Protein AF-A0A7N0SZX4-F1 (afdb_monomer_lite)

Foldseek 3Di:
DDPVVVPPPDPPDDPPPPPPPPVPDVVVVVVVVVVVVVVVVVVVVVVVVVVVVVVVVVVVVVVVVVVVVVVVVVVVVVVVVVVVVVVVVVVVVVVVVVVVVVVVVVVVVVVVVVVVVVVVVVVVVVVVVVVVVVVVVVVVVVVVVVVVVVVVVVVVVVVVVVVVVVVVVPDPDDDDDDDDDDDDDDPPPPDPPDPDPDPPPPPPDPPPDDPDDDDDDDDDDDDDDDDDDDDDDDDDDDDDDDDPDDDDDDDDDDDDDDDDDDDDDDDDDDDDDDDDDDPDPDPDPDDDDDDDDDDDDDDDD

Radius of gyration: 66.79 Å; chains: 1; bounding box: 140×84×198 Å

Sequence (301 aa):
MDSKEWAELGYKGHPPLREQETVIDPKVMESYNELMRKAREASQSQPESSQKNDEQVQGLVRSVHSRANNLLDWEEEINKRAEELNNEEEQLRKKAEGLNNEEEQLQKKGEELNSKEEQLNSKEEVRKKEVYKQDELLWSTEMLGLCRMNQESLQKLRTQVDSLDEEVGKNPSSSQSNAAAGMEMPRTTTALMIPQPATHSHSVVERGDHQGNRPVSSGAAMRPIVPAPLPACHSTQTVFIPCELRIQAVPLGAQPLVPAAYHSTGPTTPHPQAQMPQPDSGDGRGTSGSTGDRGKGKQHS

pLDDT: mean 72.86, std 23.16, range [35.44, 98.56]

Secondary structure (DSSP, 8-state):
--TTTTTTS----PPP---------HHHHHHHHHHHHHHHHHHHHHHHHHHHHHHHHHHHHHHHHHHHHHHHHHHHHHHHHHHHHHHHHHHHHHHHHHHHHHHHHHHHHHHHHHHHHHHHHHHHHHHHHHHHHHHHHHHHHHHHHHHHHHHHHHHHHHHHHHHHHHHHTT-------------PPP-------PPPP-------------------------PPPPPPPPPPPP-------------PPPPP--PPPPPPP--------------PPPPP---------------------

Organism: Kalanchoe fedtschenkoi (NCBI:txid63787)

Structure (mmCIF, N/CA/C/O backbone):
data_AF-A0A7N0SZX4-F1
#
_entry.id   AF-A0A7N0SZX4-F1
#
loop_
_atom_site.group_PDB
_atom_site.id
_atom_site.type_symbol
_atom_site.label_atom_id
_atom_site.label_alt_id
_atom_site.label_comp_id
_atom_site.label_asym_id
_atom_site.label_entity_id
_atom_site.label_seq_id
_atom_site.pdbx_PDB_ins_code
_atom_site.Cartn_x
_atom_site.Cartn_y
_atom_site.Cartn_z
_atom_site.occupancy
_atom_site.B_iso_or_equiv
_atom_site.auth_seq_id
_atom_site.auth_comp_id
_atom_site.auth_asym_id
_atom_site.auth_atom_id
_atom_site.pdbx_PDB_model_num
ATOM 1 N N . MET A 1 1 ? 45.657 -29.863 -84.518 1.00 51.88 1 MET A N 1
ATOM 2 C CA . MET A 1 1 ? 46.409 -29.153 -85.568 1.00 51.88 1 MET A CA 1
ATOM 3 C C . MET A 1 1 ? 47.847 -29.096 -85.116 1.00 51.88 1 MET A C 1
ATOM 5 O O . MET A 1 1 ? 48.141 -28.449 -84.118 1.00 51.88 1 MET A O 1
ATOM 9 N N . ASP A 1 2 ? 48.680 -29.908 -85.760 1.00 54.16 2 ASP A N 1
ATOM 10 C CA . ASP A 1 2 ? 50.078 -30.125 -85.397 1.00 54.16 2 ASP A CA 1
ATOM 11 C C . ASP A 1 2 ? 50.953 -29.007 -85.962 1.00 54.16 2 ASP A C 1
ATOM 13 O O . ASP A 1 2 ? 50.716 -28.509 -87.060 1.00 54.16 2 ASP A O 1
ATOM 17 N N . SER A 1 3 ? 52.019 -28.645 -85.248 1.00 54.59 3 SER A N 1
ATOM 18 C CA . SER A 1 3 ? 52.938 -27.560 -85.630 1.00 54.59 3 SER A CA 1
ATOM 19 C C . SER A 1 3 ? 53.629 -27.764 -86.994 1.00 54.59 3 SER A C 1
ATOM 21 O O . SER A 1 3 ? 54.281 -26.848 -87.490 1.00 54.59 3 SER A O 1
ATOM 23 N N . LYS A 1 4 ? 53.480 -28.946 -87.612 1.00 57.97 4 LYS A N 1
ATOM 24 C CA . LYS A 1 4 ? 53.939 -29.258 -88.974 1.00 57.97 4 LYS A CA 1
ATOM 25 C C . LYS A 1 4 ? 53.016 -28.737 -90.081 1.00 57.97 4 LYS A C 1
ATOM 27 O O . LYS A 1 4 ? 53.499 -28.505 -91.182 1.00 57.97 4 LYS A O 1
ATOM 32 N N . GLU A 1 5 ? 51.737 -28.496 -89.802 1.00 57.53 5 GLU A N 1
ATOM 33 C CA . GLU A 1 5 ? 50.766 -28.021 -90.805 1.00 57.53 5 GLU A CA 1
ATOM 34 C C . GLU A 1 5 ? 50.963 -26.535 -91.167 1.00 57.53 5 GLU A C 1
ATOM 36 O O . GLU A 1 5 ? 50.637 -26.111 -92.272 1.00 57.53 5 GLU A O 1
ATOM 41 N N . TRP A 1 6 ? 51.586 -25.744 -90.283 1.00 61.53 6 TRP A N 1
ATOM 42 C CA . TRP A 1 6 ? 51.923 -24.339 -90.554 1.00 61.53 6 TRP A CA 1
ATOM 43 C C . TRP A 1 6 ? 53.095 -24.153 -91.536 1.00 61.53 6 TRP A C 1
ATOM 45 O O . TRP A 1 6 ? 53.296 -23.045 -92.026 1.00 61.53 6 TRP A O 1
ATOM 55 N N . ALA A 1 7 ? 53.865 -25.204 -91.845 1.00 60.16 7 ALA A N 1
ATOM 56 C CA . ALA A 1 7 ? 55.060 -25.101 -92.688 1.00 60.16 7 ALA A CA 1
ATOM 57 C C . ALA A 1 7 ? 54.792 -25.288 -94.197 1.00 60.16 7 ALA A C 1
ATOM 59 O O . ALA A 1 7 ? 55.574 -24.796 -95.009 1.00 60.16 7 ALA A O 1
ATOM 60 N N . GLU A 1 8 ? 53.703 -25.959 -94.593 1.00 58.28 8 GLU A N 1
ATOM 61 C CA . GLU A 1 8 ? 53.382 -26.209 -96.015 1.00 58.28 8 GLU A CA 1
ATOM 62 C C . GLU A 1 8 ? 52.452 -25.161 -96.644 1.00 58.28 8 GLU A C 1
ATOM 64 O O . GLU A 1 8 ? 52.374 -25.054 -97.871 1.00 58.28 8 GLU A O 1
ATOM 69 N N . LEU A 1 9 ? 51.811 -24.310 -95.837 1.00 56.72 9 LEU A N 1
ATOM 70 C CA . LEU A 1 9 ? 51.180 -23.089 -96.334 1.00 56.72 9 LEU A CA 1
ATOM 71 C C . LEU A 1 9 ? 52.279 -22.078 -96.638 1.00 56.72 9 LEU A C 1
ATOM 73 O O . LEU A 1 9 ? 52.621 -21.261 -95.790 1.00 56.72 9 LEU A O 1
ATOM 77 N N . GLY A 1 10 ? 52.851 -22.180 -97.841 1.00 53.72 10 GLY A N 1
ATOM 78 C CA . GLY A 1 10 ? 53.925 -21.340 -98.356 1.00 53.72 10 GLY A CA 1
ATOM 79 C C . GLY A 1 10 ? 53.766 -19.864 -97.994 1.00 53.72 10 GLY A C 1
ATOM 80 O O . GLY A 1 10 ? 53.200 -19.079 -98.759 1.00 53.72 10 GLY A O 1
ATOM 81 N N . TYR A 1 11 ? 54.345 -19.488 -96.851 1.00 53.38 11 TYR A N 1
ATOM 82 C CA . TYR A 1 11 ? 54.658 -18.123 -96.473 1.00 53.38 11 TYR A CA 1
ATOM 83 C C . TYR A 1 11 ? 55.730 -17.652 -97.455 1.00 53.38 11 TYR A C 1
ATOM 85 O O . TYR A 1 11 ? 56.933 -17.712 -97.204 1.00 53.38 11 TYR A O 1
ATOM 93 N N . LYS A 1 12 ? 55.271 -17.228 -98.638 1.00 57.59 12 LYS A N 1
ATOM 94 C CA . LYS A 1 12 ? 56.033 -16.374 -99.540 1.00 57.59 12 LYS A CA 1
ATOM 95 C C . LYS A 1 12 ? 56.567 -15.241 -98.681 1.00 57.59 12 LYS A C 1
ATOM 97 O O . LYS A 1 12 ? 55.772 -14.528 -98.073 1.00 57.59 12 LYS A O 1
ATOM 102 N N . GLY A 1 13 ? 57.895 -15.175 -98.592 1.00 55.31 13 GLY A N 1
ATOM 103 C CA . GLY A 1 13 ? 58.627 -14.302 -97.691 1.00 55.31 13 GLY A CA 1
ATOM 104 C C . GLY A 1 13 ? 57.945 -12.953 -97.550 1.00 55.31 13 GLY A C 1
ATOM 105 O O . GLY A 1 13 ? 57.884 -12.177 -98.506 1.00 55.31 13 GLY A O 1
ATOM 106 N N . HIS A 1 14 ? 57.431 -12.692 -96.347 1.00 55.56 14 HIS A N 1
ATOM 107 C CA . HIS A 1 14 ? 57.206 -11.319 -95.946 1.00 55.56 14 HIS A CA 1
ATOM 108 C C . HIS A 1 14 ? 58.549 -10.609 -96.149 1.00 55.56 14 HIS A C 1
ATOM 110 O O . HIS A 1 14 ? 59.571 -11.130 -95.684 1.00 55.56 14 HIS A O 1
ATOM 116 N N . PRO A 1 15 ? 58.586 -9.486 -96.888 1.00 59.44 15 PRO A N 1
ATOM 117 C CA . PRO A 1 15 ? 59.804 -8.701 -96.985 1.00 59.44 15 PRO A CA 1
ATOM 118 C C . PRO A 1 15 ? 60.297 -8.452 -95.557 1.00 59.44 15 PRO A C 1
ATOM 120 O O . PRO A 1 15 ? 59.447 -8.249 -94.679 1.00 59.44 15 PRO A O 1
ATOM 123 N N . PRO A 1 16 ? 61.622 -8.508 -95.299 1.00 55.00 16 PRO A N 1
ATOM 124 C CA . PRO A 1 16 ? 62.146 -8.137 -93.994 1.00 55.00 16 PRO A CA 1
ATOM 125 C C . PRO A 1 16 ? 61.488 -6.811 -93.664 1.00 55.00 16 PRO A C 1
ATOM 127 O O . PRO A 1 16 ? 61.528 -5.897 -94.495 1.00 55.00 16 PRO A O 1
ATOM 130 N N . LEU A 1 17 ? 60.770 -6.768 -92.539 1.00 55.19 17 LEU A N 1
ATOM 131 C CA . LEU A 1 17 ? 60.219 -5.536 -92.009 1.00 55.19 17 LEU A CA 1
ATOM 132 C C . LEU A 1 17 ? 61.439 -4.647 -91.814 1.00 55.19 17 LEU A C 1
ATOM 134 O O . LEU A 1 17 ? 62.128 -4.731 -90.806 1.00 55.19 17 LEU A O 1
ATOM 138 N N . ARG A 1 18 ? 61.773 -3.882 -92.858 1.00 51.47 18 ARG A N 1
ATOM 139 C CA . ARG A 1 18 ? 62.653 -2.737 -92.783 1.00 51.47 18 ARG A CA 1
ATOM 140 C C . ARG A 1 18 ? 61.978 -1.948 -91.694 1.00 51.47 18 ARG A C 1
ATOM 142 O O . ARG A 1 18 ? 60.842 -1.522 -91.907 1.00 51.47 18 ARG A O 1
ATOM 149 N N . GLU A 1 19 ? 62.608 -1.917 -90.530 1.00 54.97 19 GLU A N 1
ATOM 150 C CA . GLU A 1 19 ? 62.205 -1.092 -89.412 1.00 54.97 19 GLU A CA 1
ATOM 151 C C . GLU A 1 19 ? 62.077 0.306 -90.006 1.00 54.97 19 GLU A C 1
ATOM 153 O O . GLU A 1 19 ? 63.060 0.998 -90.264 1.00 54.97 19 GLU A O 1
ATOM 158 N N . GLN A 1 20 ? 60.859 0.661 -90.414 1.00 51.25 20 GLN A N 1
ATOM 159 C CA . GLN A 1 20 ? 60.537 2.030 -90.707 1.00 51.25 20 GLN A CA 1
ATOM 160 C C . GLN A 1 20 ? 60.609 2.634 -89.324 1.00 51.25 20 GLN A C 1
ATOM 162 O O . GLN A 1 20 ? 59.687 2.462 -88.528 1.00 51.25 20 GLN A O 1
ATOM 167 N N . GLU A 1 21 ? 61.755 3.234 -89.012 1.00 55.66 21 GLU A N 1
ATOM 168 C CA . GLU A 1 21 ? 61.881 4.187 -87.928 1.00 55.66 21 GLU A CA 1
ATOM 169 C C . GLU A 1 21 ? 60.863 5.278 -88.239 1.00 55.66 21 GLU A C 1
ATOM 171 O O . GLU A 1 21 ? 61.129 6.257 -88.938 1.00 55.66 21 GLU A O 1
ATOM 176 N N . THR A 1 22 ? 59.624 5.053 -87.812 1.00 68.38 22 THR A N 1
ATOM 177 C CA . THR A 1 22 ? 58.615 6.086 -87.786 1.00 68.38 22 THR A CA 1
ATOM 178 C C . THR A 1 22 ? 59.185 7.102 -86.822 1.00 68.38 22 THR A C 1
ATOM 180 O O . THR A 1 22 ? 59.234 6.855 -85.617 1.00 68.38 22 THR A O 1
ATOM 183 N N . VAL A 1 23 ? 59.700 8.205 -87.357 1.00 78.31 23 VAL A N 1
ATOM 184 C CA . VAL A 1 23 ? 60.084 9.363 -86.562 1.00 78.31 23 VAL A CA 1
ATOM 185 C C . VAL A 1 23 ? 58.784 9.887 -85.965 1.00 78.31 23 VAL A C 1
ATOM 187 O O . VAL A 1 23 ? 58.051 10.648 -86.593 1.00 78.31 23 VAL A O 1
ATOM 190 N N . ILE A 1 24 ? 58.433 9.368 -84.791 1.00 83.00 24 ILE A N 1
ATOM 191 C CA . ILE A 1 24 ? 57.277 9.826 -84.034 1.00 83.00 24 ILE A CA 1
ATOM 192 C C . ILE A 1 24 ? 57.609 11.250 -83.602 1.00 83.00 24 ILE A C 1
ATOM 194 O O . ILE A 1 24 ? 58.629 11.477 -82.950 1.00 83.00 24 ILE A O 1
ATOM 198 N N . ASP A 1 25 ? 56.764 12.207 -83.984 1.00 89.50 25 ASP A N 1
ATOM 199 C CA . ASP A 1 25 ? 56.893 13.596 -83.549 1.00 89.50 25 ASP A CA 1
ATOM 200 C C . ASP A 1 25 ? 56.965 13.630 -82.006 1.00 89.50 25 ASP A C 1
ATOM 202 O O . ASP A 1 25 ? 56.040 13.133 -81.346 1.00 89.50 25 ASP A O 1
ATOM 206 N N . PRO A 1 26 ? 58.031 14.195 -81.404 1.00 91.88 26 PRO A N 1
ATOM 207 C CA . PRO A 1 26 ? 58.192 14.279 -79.953 1.00 91.88 26 PRO A CA 1
ATOM 208 C C . PRO A 1 26 ? 56.963 14.839 -79.224 1.00 91.88 26 PRO A C 1
ATOM 210 O O . PRO A 1 26 ? 56.660 14.405 -78.113 1.00 91.88 26 PRO A O 1
ATOM 213 N N . LYS A 1 27 ? 56.199 15.736 -79.864 1.00 94.62 27 LYS A N 1
ATOM 214 C CA . LYS A 1 27 ? 54.970 16.309 -79.293 1.00 94.62 27 LYS A CA 1
ATOM 215 C C . LYS A 1 27 ? 53.855 15.278 -79.122 1.00 94.62 27 LYS A C 1
ATOM 217 O O . LYS A 1 27 ? 53.088 15.354 -78.164 1.00 94.62 27 LYS A O 1
ATOM 222 N N . VAL A 1 28 ? 53.757 14.303 -80.029 1.00 93.19 28 VAL A N 1
ATOM 223 C CA . VAL A 1 28 ? 52.770 13.214 -79.935 1.00 93.19 28 VAL A CA 1
ATOM 224 C C . VAL A 1 28 ? 53.125 12.286 -78.774 1.00 93.19 28 VAL A C 1
ATOM 226 O O . VAL A 1 28 ? 52.241 11.896 -78.013 1.00 93.19 28 VAL A O 1
ATOM 229 N N . MET A 1 29 ? 54.414 11.991 -78.584 1.00 92.38 29 MET A N 1
ATOM 230 C CA . MET A 1 29 ? 54.888 11.188 -77.453 1.00 92.38 29 MET A CA 1
ATOM 231 C C . MET A 1 29 ? 54.654 11.897 -76.109 1.00 92.38 29 MET A C 1
ATOM 233 O O . MET A 1 29 ? 54.221 11.268 -75.147 1.00 92.38 29 MET A O 1
ATOM 237 N N . GLU A 1 30 ? 54.878 13.211 -76.038 1.00 94.25 30 GLU A N 1
ATOM 238 C CA . GLU A 1 30 ? 54.615 14.008 -74.833 1.00 94.25 30 GLU A CA 1
ATOM 239 C C . GLU A 1 30 ? 53.115 14.066 -74.500 1.00 94.25 30 GLU A C 1
ATOM 241 O O . GLU A 1 30 ? 52.724 13.840 -73.354 1.00 94.25 30 GLU A O 1
ATOM 246 N N . SER A 1 31 ? 52.258 14.250 -75.512 1.00 96.56 31 SER A N 1
ATOM 247 C CA . SER A 1 31 ? 50.801 14.188 -75.346 1.00 96.56 31 SER A CA 1
ATOM 248 C C . SER A 1 31 ? 50.323 12.810 -74.871 1.00 96.56 31 SER A C 1
ATOM 250 O O . SER A 1 31 ? 49.466 12.732 -73.987 1.00 96.56 31 SER A O 1
ATOM 252 N N . TYR A 1 32 ? 50.888 11.728 -75.411 1.00 94.25 32 TYR A N 1
ATOM 253 C CA . TYR A 1 32 ? 50.591 10.364 -74.976 1.00 94.25 32 TYR A CA 1
ATOM 254 C C . TYR A 1 32 ? 51.046 10.109 -73.531 1.00 94.25 32 TYR A C 1
ATOM 256 O O . TYR A 1 32 ? 50.277 9.582 -72.726 1.00 94.25 32 TYR A O 1
ATOM 264 N N . ASN A 1 33 ? 52.258 10.535 -73.168 1.00 95.44 33 ASN A N 1
ATOM 265 C CA . ASN A 1 33 ? 52.778 10.395 -71.807 1.00 95.44 33 ASN A CA 1
ATOM 266 C C . ASN A 1 33 ? 51.926 11.161 -70.786 1.00 95.44 33 ASN A C 1
ATOM 268 O O . ASN A 1 33 ? 51.635 10.634 -69.712 1.00 95.44 33 ASN A O 1
ATOM 272 N N . GLU A 1 34 ? 51.467 12.363 -71.132 1.00 96.75 34 GLU A N 1
ATOM 273 C CA . GLU A 1 34 ? 50.578 13.164 -70.289 1.00 96.75 34 GLU A CA 1
ATOM 274 C C . GLU A 1 34 ? 49.197 12.508 -70.110 1.00 96.75 34 GLU A C 1
ATOM 276 O O . GLU A 1 34 ? 48.652 12.490 -69.003 1.00 96.75 34 GLU A O 1
ATOM 281 N N . LEU A 1 35 ? 48.642 11.900 -71.166 1.00 96.88 35 LEU A N 1
ATOM 282 C CA . LEU A 1 35 ? 47.405 11.118 -71.076 1.00 96.88 35 LEU A CA 1
ATOM 283 C C . LEU A 1 35 ? 47.579 9.894 -70.166 1.00 96.88 35 LEU A C 1
ATOM 285 O O . LEU A 1 35 ? 46.748 9.657 -69.290 1.00 96.88 35 LEU A O 1
ATOM 289 N N . MET A 1 36 ? 48.671 9.143 -70.334 1.00 95.75 36 MET A N 1
ATOM 290 C CA . MET A 1 36 ? 48.965 7.967 -69.511 1.00 95.75 36 MET A CA 1
ATOM 291 C C . MET A 1 36 ? 49.223 8.341 -68.044 1.00 95.75 36 MET A C 1
ATOM 293 O O . MET A 1 36 ? 48.816 7.602 -67.145 1.00 95.75 36 MET A O 1
ATOM 297 N N . ARG A 1 37 ? 49.833 9.506 -67.781 1.00 96.44 37 ARG A N 1
ATOM 298 C CA . ARG A 1 37 ? 49.986 10.067 -66.430 1.00 96.44 37 ARG A CA 1
ATOM 299 C C . ARG A 1 37 ? 48.626 10.377 -65.805 1.00 96.44 37 ARG A C 1
ATOM 301 O O . ARG A 1 37 ? 48.346 9.881 -64.717 1.00 96.44 37 ARG A O 1
ATOM 308 N N . LYS A 1 38 ? 47.752 11.103 -66.511 1.00 96.50 38 LYS A N 1
ATOM 309 C CA . LYS A 1 38 ? 46.391 11.412 -66.036 1.00 96.50 38 LYS A CA 1
ATOM 310 C C . LYS A 1 38 ? 45.552 10.158 -65.798 1.00 96.50 38 LYS A C 1
ATOM 312 O O . LYS A 1 38 ? 44.852 10.080 -64.795 1.00 96.50 38 LYS A O 1
ATOM 317 N N . ALA A 1 39 ? 45.642 9.160 -66.678 1.00 94.31 39 ALA A N 1
ATOM 318 C CA . ALA A 1 39 ? 44.949 7.886 -66.498 1.00 94.31 39 ALA A CA 1
ATOM 319 C C . ALA A 1 39 ? 45.443 7.136 -65.248 1.00 94.31 39 ALA A C 1
ATOM 321 O O . ALA A 1 39 ? 44.635 6.563 -64.515 1.00 94.31 39 ALA A O 1
ATOM 322 N N . ARG A 1 40 ? 46.754 7.179 -64.961 1.00 93.94 40 ARG A N 1
ATOM 323 C CA . ARG A 1 40 ? 47.333 6.609 -63.735 1.00 93.94 40 ARG A CA 1
ATOM 324 C C . ARG A 1 40 ? 46.871 7.359 -62.487 1.00 93.94 40 ARG A C 1
ATOM 326 O O . ARG A 1 40 ? 46.472 6.709 -61.532 1.00 93.94 40 ARG A O 1
ATOM 333 N N . GLU A 1 41 ? 46.867 8.688 -62.508 1.00 93.06 41 GLU A N 1
ATOM 334 C CA . GLU A 1 41 ? 46.384 9.521 -61.394 1.00 93.06 41 GLU A CA 1
ATOM 335 C C . GLU A 1 41 ? 44.886 9.312 -61.126 1.00 93.06 41 GLU A C 1
ATOM 337 O O . GLU A 1 41 ? 44.470 9.178 -59.976 1.00 93.06 41 GLU A O 1
ATOM 342 N N . ALA A 1 42 ? 44.068 9.188 -62.175 1.00 90.19 42 ALA A N 1
ATOM 343 C CA . ALA A 1 42 ? 42.654 8.840 -62.042 1.00 90.19 42 ALA A CA 1
ATOM 344 C C . ALA A 1 42 ? 42.469 7.425 -61.461 1.00 90.19 42 ALA A C 1
ATOM 346 O O . ALA A 1 42 ? 41.667 7.220 -60.553 1.00 90.19 42 ALA A O 1
ATOM 347 N N . SER A 1 43 ? 43.267 6.458 -61.929 1.00 89.38 43 SER A N 1
ATOM 348 C CA . SER A 1 43 ? 43.237 5.080 -61.419 1.00 89.38 43 SER A CA 1
ATOM 349 C C . SER A 1 43 ? 43.739 4.967 -59.975 1.00 89.38 43 SER A C 1
ATOM 351 O O . SER A 1 43 ? 43.302 4.073 -59.260 1.00 89.38 43 SER A O 1
ATOM 353 N N . GLN A 1 44 ? 44.644 5.849 -59.537 1.00 88.75 44 GLN A N 1
ATOM 354 C CA . GLN A 1 44 ? 45.176 5.891 -58.167 1.00 88.75 44 GLN A CA 1
ATOM 355 C C . GLN A 1 44 ? 44.275 6.663 -57.193 1.00 88.75 44 GLN A C 1
ATOM 357 O O . GLN A 1 44 ? 44.161 6.270 -56.039 1.00 88.75 44 GLN A O 1
ATOM 362 N N . SER A 1 45 ? 43.577 7.706 -57.644 1.00 86.38 45 SER A N 1
ATOM 363 C CA . SER A 1 45 ? 42.658 8.486 -56.795 1.00 86.38 45 SER A CA 1
ATOM 364 C C . SER A 1 45 ? 41.321 7.781 -56.516 1.00 86.38 45 SER A C 1
ATOM 366 O O . SER A 1 45 ? 40.722 7.972 -55.454 1.00 86.38 45 SER A O 1
ATOM 368 N N . GLN A 1 46 ? 40.850 6.918 -57.421 1.00 85.31 46 GLN A N 1
ATOM 369 C CA . GLN A 1 46 ? 39.625 6.140 -57.209 1.00 85.31 46 GLN A CA 1
ATOM 370 C C . GLN A 1 46 ? 39.685 5.195 -55.979 1.00 85.31 46 GLN A C 1
ATOM 372 O O . GLN A 1 46 ? 38.746 5.233 -55.171 1.00 85.31 46 GLN A O 1
ATOM 377 N N . PRO A 1 47 ? 40.738 4.375 -55.767 1.00 86.00 47 PRO A N 1
ATOM 378 C CA . PRO A 1 47 ? 40.824 3.503 -54.596 1.00 86.00 47 PRO A CA 1
ATOM 379 C C . PRO A 1 47 ? 40.983 4.279 -53.285 1.00 86.00 47 PRO A C 1
ATOM 381 O O . PRO A 1 47 ? 40.398 3.866 -52.291 1.00 86.00 47 PRO A O 1
ATOM 384 N N . GLU A 1 48 ? 41.667 5.428 -53.275 1.00 88.62 48 GLU A N 1
ATOM 385 C CA . GLU A 1 48 ? 41.791 6.266 -52.070 1.00 88.62 48 GLU A CA 1
ATOM 386 C C . GLU A 1 48 ? 40.428 6.791 -51.598 1.00 88.62 48 GLU A C 1
ATOM 388 O O . GLU A 1 48 ? 40.110 6.763 -50.407 1.00 88.62 48 GLU A O 1
ATOM 393 N N . SER A 1 49 ? 39.579 7.219 -52.539 1.00 90.44 49 SER A N 1
ATOM 394 C CA . SER A 1 49 ? 38.214 7.646 -52.213 1.00 90.44 49 SER A CA 1
ATOM 395 C C . SER A 1 49 ? 37.340 6.493 -51.702 1.00 90.44 49 SER A C 1
ATOM 397 O O . SER A 1 49 ? 36.540 6.689 -50.787 1.00 90.44 49 SER A O 1
ATOM 399 N N . SER A 1 50 ? 37.529 5.283 -52.240 1.00 92.81 50 SER A N 1
ATOM 400 C CA . SER A 1 50 ? 36.797 4.085 -51.809 1.00 92.81 50 SER A CA 1
ATOM 401 C C . SER A 1 50 ? 37.233 3.647 -50.410 1.00 92.81 50 SER A C 1
ATOM 403 O O . SER A 1 50 ? 36.387 3.450 -49.544 1.00 92.81 50 SER A O 1
ATOM 405 N N . GLN A 1 51 ? 38.543 3.623 -50.146 1.00 93.62 51 GLN A N 1
ATOM 406 C CA . GLN A 1 51 ? 39.097 3.293 -48.834 1.00 93.62 51 GLN A CA 1
ATOM 407 C C . GLN A 1 51 ? 38.600 4.257 -47.750 1.00 93.62 51 GLN A C 1
ATOM 409 O O . GLN A 1 51 ? 38.196 3.828 -46.670 1.00 93.62 51 GLN A O 1
ATOM 414 N N . LYS A 1 52 ? 38.563 5.563 -48.043 1.00 95.19 52 LYS A N 1
ATOM 415 C CA . LYS A 1 52 ? 38.031 6.561 -47.106 1.00 95.19 52 LYS A CA 1
ATOM 416 C C . LYS A 1 52 ? 36.556 6.312 -46.772 1.00 95.19 52 LYS A C 1
ATOM 418 O O . LYS A 1 52 ? 36.154 6.489 -45.622 1.00 95.19 52 LYS A O 1
ATOM 423 N N . ASN A 1 53 ? 35.752 5.906 -47.753 1.00 95.44 53 ASN A N 1
ATOM 424 C CA . ASN A 1 53 ? 34.350 5.560 -47.520 1.00 95.44 53 ASN A CA 1
ATOM 425 C C . ASN A 1 53 ? 34.223 4.287 -46.673 1.00 95.44 53 ASN A C 1
ATOM 427 O O . ASN A 1 53 ? 33.420 4.267 -45.743 1.00 95.44 53 ASN A O 1
ATOM 431 N N . ASP A 1 54 ? 35.045 3.266 -46.922 1.00 96.19 54 ASP A N 1
ATOM 432 C CA . ASP A 1 54 ? 35.047 2.030 -46.132 1.00 96.19 54 ASP A CA 1
ATOM 433 C C . ASP A 1 54 ? 35.416 2.294 -44.665 1.00 96.19 54 ASP A C 1
ATOM 435 O O . ASP A 1 54 ? 34.757 1.787 -43.756 1.00 96.19 54 ASP A O 1
ATOM 439 N N . GLU A 1 55 ? 36.409 3.149 -44.407 1.00 96.88 55 GLU A N 1
ATOM 440 C CA . GLU A 1 55 ? 36.778 3.571 -43.050 1.00 96.88 55 GLU A CA 1
ATOM 441 C C . GLU A 1 55 ? 35.635 4.325 -42.350 1.00 96.88 55 GLU A C 1
ATOM 443 O O . GLU A 1 55 ? 35.359 4.083 -41.169 1.00 96.88 55 GLU A O 1
ATOM 448 N N . GLN A 1 56 ? 34.925 5.201 -43.073 1.00 97.62 56 GLN A N 1
ATOM 449 C CA . GLN A 1 56 ? 33.743 5.896 -42.552 1.00 97.62 56 GLN A CA 1
ATOM 450 C C . GLN A 1 56 ? 32.605 4.924 -42.232 1.00 97.62 56 GLN A C 1
ATOM 452 O O . GLN A 1 56 ? 32.018 5.004 -41.150 1.00 97.62 56 GLN A O 1
ATOM 457 N N . VAL A 1 57 ? 32.318 3.980 -43.130 1.00 97.69 57 VAL A N 1
ATOM 458 C CA . VAL A 1 57 ? 31.294 2.949 -42.927 1.00 97.69 57 VAL A CA 1
ATOM 459 C C . VAL A 1 57 ? 31.652 2.075 -41.727 1.00 97.69 57 VAL A C 1
ATOM 461 O O . VAL A 1 57 ? 30.821 1.894 -40.841 1.00 97.69 57 VAL A O 1
ATOM 464 N N . GLN A 1 58 ? 32.895 1.602 -41.616 1.00 97.94 58 GLN A N 1
ATOM 465 C CA . GLN A 1 58 ? 33.356 0.838 -40.452 1.00 97.94 58 GLN A CA 1
ATOM 466 C C . GLN A 1 58 ? 33.289 1.652 -39.152 1.00 97.94 58 GLN A C 1
ATOM 468 O O . GLN A 1 58 ? 33.014 1.103 -38.082 1.00 97.94 58 GLN A O 1
ATOM 473 N N . GLY A 1 59 ? 33.538 2.963 -39.212 1.00 97.94 59 GLY A N 1
ATOM 474 C CA . GLY A 1 59 ? 33.344 3.880 -38.088 1.00 97.94 59 GLY A CA 1
ATOM 475 C C . GLY A 1 59 ? 31.882 3.954 -37.640 1.00 97.94 59 GLY A C 1
ATOM 476 O O . GLY A 1 59 ? 31.591 3.804 -36.452 1.00 97.94 59 GLY A O 1
ATOM 477 N N . LEU A 1 60 ? 30.955 4.113 -38.589 1.00 98.31 60 LEU A N 1
ATOM 478 C CA . LEU A 1 60 ? 29.516 4.126 -38.318 1.00 98.31 60 LEU A CA 1
ATOM 479 C C . LEU A 1 60 ? 29.027 2.784 -37.768 1.00 98.31 60 LEU A C 1
ATOM 481 O O . LEU A 1 60 ? 28.299 2.776 -36.779 1.00 98.31 60 LEU A O 1
ATOM 485 N N . VAL A 1 61 ? 29.472 1.659 -38.334 1.00 98.38 61 VAL A N 1
ATOM 486 C CA . VAL A 1 61 ? 29.125 0.312 -37.850 1.00 98.38 61 VAL A CA 1
ATOM 487 C C . VAL A 1 61 ? 29.560 0.128 -36.397 1.00 98.38 61 VAL A C 1
ATOM 489 O O . VAL A 1 61 ? 28.758 -0.303 -35.569 1.00 98.38 61 VAL A O 1
ATOM 492 N N . ARG A 1 62 ? 30.791 0.526 -36.046 1.00 98.38 62 ARG A N 1
ATOM 493 C CA . ARG A 1 62 ? 31.268 0.489 -34.653 1.00 98.38 62 ARG A CA 1
ATOM 494 C C . ARG A 1 62 ? 30.436 1.382 -33.733 1.00 98.38 62 ARG A C 1
ATOM 496 O O . ARG A 1 62 ? 30.106 0.970 -32.623 1.00 98.38 62 ARG A O 1
ATOM 503 N N . SER A 1 63 ? 30.068 2.580 -34.189 1.00 98.31 63 SER A N 1
ATOM 504 C CA . SER A 1 63 ? 29.232 3.503 -33.413 1.00 98.31 63 SER A CA 1
ATOM 505 C C . SER A 1 63 ? 27.823 2.952 -33.171 1.00 98.31 63 SER A C 1
ATOM 507 O O . SER A 1 63 ? 27.329 3.014 -32.046 1.00 98.31 63 SER A O 1
ATOM 509 N N . VAL A 1 64 ? 27.193 2.369 -34.194 1.00 98.38 64 VAL A N 1
ATOM 510 C CA . VAL A 1 64 ? 25.877 1.724 -34.080 1.00 98.38 64 VAL A CA 1
ATOM 511 C C . VAL A 1 64 ? 25.944 0.531 -33.133 1.00 98.38 64 VAL A C 1
ATOM 513 O O . VAL A 1 64 ? 25.098 0.423 -32.251 1.00 98.38 64 VAL A O 1
ATOM 516 N N . HIS A 1 65 ? 26.966 -0.319 -33.254 1.00 98.31 65 HIS A N 1
ATOM 517 C CA . HIS A 1 65 ? 27.136 -1.471 -32.369 1.00 98.31 65 HIS A CA 1
ATOM 518 C C . HIS A 1 65 ? 27.329 -1.051 -30.905 1.00 98.31 65 HIS A C 1
ATOM 520 O O . HIS A 1 65 ? 26.688 -1.598 -30.015 1.00 98.31 65 HIS A O 1
ATOM 526 N N . SER A 1 66 ? 28.135 -0.015 -30.651 1.00 98.06 66 SER A N 1
ATOM 527 C CA . SER A 1 66 ? 28.296 0.539 -29.302 1.00 98.06 66 SER A CA 1
ATOM 528 C C . SER A 1 66 ? 26.981 1.084 -28.736 1.00 98.06 66 SER A C 1
ATOM 530 O O . SER A 1 66 ? 26.679 0.842 -27.573 1.00 98.06 66 SER A O 1
ATOM 532 N N . ARG A 1 67 ? 26.172 1.779 -29.546 1.00 98.12 67 ARG A N 1
ATOM 533 C CA . ARG A 1 67 ? 24.850 2.253 -29.108 1.00 98.12 67 ARG A CA 1
ATOM 534 C C . ARG A 1 67 ? 23.884 1.105 -28.831 1.00 98.12 67 ARG A C 1
ATOM 536 O O . ARG A 1 67 ? 23.132 1.197 -27.873 1.00 98.12 67 ARG A O 1
ATOM 543 N N . ALA A 1 68 ? 23.907 0.053 -29.647 1.00 98.12 68 ALA A N 1
ATOM 544 C CA . ALA A 1 68 ? 23.073 -1.125 -29.440 1.00 98.12 68 ALA A CA 1
ATOM 545 C C . ALA A 1 68 ? 23.403 -1.815 -28.108 1.00 98.12 68 ALA A C 1
ATOM 547 O O . ALA A 1 68 ? 22.490 -2.101 -27.344 1.00 98.12 68 ALA A O 1
ATOM 548 N N . ASN A 1 69 ? 24.688 -1.991 -27.790 1.00 98.06 69 ASN A N 1
ATOM 549 C CA . ASN A 1 69 ? 25.100 -2.581 -26.513 1.00 98.06 69 ASN A CA 1
ATOM 550 C C . ASN A 1 69 ? 24.677 -1.709 -25.322 1.00 98.06 69 ASN A C 1
ATOM 552 O O . ASN A 1 69 ? 24.090 -2.219 -24.381 1.00 98.06 69 ASN A O 1
ATOM 556 N N . ASN A 1 70 ? 24.851 -0.385 -25.408 1.00 98.00 70 ASN A N 1
ATOM 557 C CA . ASN A 1 70 ? 24.392 0.518 -24.346 1.00 98.00 70 ASN A CA 1
ATOM 558 C C . ASN A 1 70 ? 22.868 0.449 -24.119 1.00 98.00 70 ASN A C 1
ATOM 560 O O . ASN A 1 70 ? 22.407 0.645 -22.999 1.00 98.00 70 ASN A O 1
ATOM 564 N N . LEU A 1 71 ? 22.079 0.221 -25.176 1.00 98.38 71 LEU A N 1
ATOM 565 C CA . LEU A 1 71 ? 20.629 0.052 -25.049 1.00 98.38 71 LEU A CA 1
ATOM 566 C C . LEU A 1 71 ? 20.267 -1.268 -24.363 1.00 98.38 71 LEU A C 1
ATOM 568 O O . LEU A 1 71 ? 19.342 -1.269 -23.558 1.00 98.38 71 LEU A O 1
ATOM 572 N N . LEU A 1 72 ? 20.999 -2.349 -24.649 1.00 98.12 72 LEU A N 1
ATOM 573 C CA . LEU A 1 72 ? 20.826 -3.633 -23.962 1.00 98.12 72 LEU A CA 1
ATOM 574 C C . LEU A 1 72 ? 21.160 -3.509 -22.470 1.00 98.12 72 LEU A C 1
ATOM 576 O O . LEU A 1 72 ? 20.368 -3.940 -21.639 1.00 98.12 72 LEU A O 1
ATOM 580 N N . ASP A 1 73 ? 22.257 -2.829 -22.126 1.00 98.19 73 ASP A N 1
ATOM 581 C CA . ASP A 1 73 ? 22.626 -2.583 -20.725 1.00 98.19 73 ASP A CA 1
ATOM 582 C C . ASP A 1 73 ? 21.528 -1.794 -19.983 1.00 98.19 73 ASP A C 1
ATOM 584 O O . ASP A 1 73 ? 21.190 -2.086 -18.836 1.00 98.19 73 ASP A O 1
ATOM 588 N N . TRP A 1 74 ? 20.930 -0.792 -20.638 1.00 98.38 74 TRP A N 1
ATOM 589 C CA . TRP A 1 74 ? 19.809 -0.040 -20.066 1.00 98.38 74 TRP A CA 1
ATOM 590 C C . TRP A 1 74 ? 18.534 -0.868 -19.936 1.00 98.38 74 TRP A C 1
ATOM 592 O O . TRP A 1 74 ? 17.802 -0.690 -18.965 1.00 98.38 74 TRP A O 1
ATOM 602 N N . GLU A 1 75 ? 18.250 -1.751 -20.889 1.00 98.44 75 GLU A N 1
ATOM 603 C CA . GLU A 1 75 ? 17.111 -2.664 -20.813 1.00 98.44 75 GLU A CA 1
ATOM 604 C C . GLU A 1 75 ? 17.249 -3.619 -19.620 1.00 98.44 75 GLU A C 1
ATOM 606 O O . GLU A 1 75 ? 16.298 -3.782 -18.854 1.00 98.44 75 GLU A O 1
ATOM 611 N N . GLU A 1 76 ? 18.440 -4.179 -19.396 1.00 98.38 76 GLU A N 1
ATOM 612 C CA . GLU A 1 76 ? 18.730 -5.016 -18.226 1.00 98.38 76 GLU A CA 1
ATOM 613 C C . GLU A 1 76 ? 18.561 -4.246 -16.906 1.00 98.38 76 GLU A C 1
ATOM 615 O O . GLU A 1 76 ? 17.897 -4.731 -15.986 1.00 98.38 76 GLU A O 1
ATOM 620 N N . GLU A 1 77 ? 19.088 -3.020 -16.820 1.00 98.38 77 GLU A N 1
ATOM 621 C CA . GLU A 1 77 ? 18.958 -2.162 -15.633 1.00 98.38 77 GLU A CA 1
ATOM 622 C C . GLU A 1 77 ? 17.486 -1.809 -15.343 1.00 98.38 77 GLU A C 1
ATOM 624 O O . GLU A 1 77 ? 17.037 -1.851 -14.192 1.00 98.38 77 GLU A O 1
ATOM 629 N N . ILE A 1 78 ? 16.706 -1.495 -16.385 1.00 98.50 78 ILE A N 1
ATOM 630 C CA . ILE A 1 78 ? 15.270 -1.206 -16.267 1.00 98.50 78 ILE A CA 1
ATOM 631 C C . ILE A 1 78 ? 14.512 -2.442 -15.782 1.00 98.50 78 ILE A C 1
ATOM 633 O O . ILE A 1 78 ? 13.695 -2.324 -14.867 1.00 98.50 78 ILE A O 1
ATOM 637 N N . ASN A 1 79 ? 14.788 -3.617 -16.353 1.00 98.31 79 ASN A N 1
ATOM 638 C CA . ASN A 1 79 ? 14.130 -4.863 -15.961 1.00 98.31 79 ASN A CA 1
ATOM 639 C C . ASN A 1 79 ? 14.422 -5.210 -14.500 1.00 98.31 79 ASN A C 1
ATOM 641 O O . ASN A 1 79 ? 13.497 -5.489 -13.737 1.00 98.31 79 ASN A O 1
ATOM 645 N N . LYS A 1 80 ? 15.682 -5.087 -14.073 1.00 98.38 80 LYS A N 1
ATOM 646 C CA . LYS A 1 80 ? 16.064 -5.289 -12.673 1.00 98.38 80 LYS A CA 1
ATOM 647 C C . LYS A 1 80 ? 15.312 -4.341 -11.738 1.00 98.38 80 LYS A C 1
ATOM 649 O O . LYS A 1 80 ? 14.786 -4.763 -10.711 1.00 98.38 80 LYS A O 1
ATOM 654 N N . ARG A 1 81 ? 15.207 -3.061 -12.104 1.00 98.19 81 ARG A N 1
ATOM 655 C CA . ARG A 1 81 ? 14.474 -2.081 -11.297 1.00 98.19 81 ARG A CA 1
ATOM 656 C C . ARG A 1 81 ? 12.970 -2.351 -11.261 1.00 98.19 81 ARG A C 1
ATOM 658 O O . ARG A 1 81 ? 12.335 -2.106 -10.238 1.00 98.19 81 ARG A O 1
ATOM 665 N N . ALA A 1 82 ? 12.396 -2.857 -12.348 1.00 98.50 82 ALA A N 1
ATOM 666 C CA . ALA A 1 82 ? 10.998 -3.271 -12.380 1.00 98.50 82 ALA A CA 1
ATOM 667 C C . ALA A 1 82 ? 10.737 -4.461 -11.438 1.00 98.50 82 ALA A C 1
ATOM 669 O O . ALA A 1 82 ? 9.744 -4.454 -10.713 1.00 98.50 82 ALA A O 1
ATOM 670 N N . GLU A 1 83 ? 11.642 -5.443 -11.389 1.00 98.44 83 GLU A N 1
ATOM 671 C CA . GLU A 1 83 ? 11.559 -6.565 -10.444 1.00 98.44 83 GLU A CA 1
ATOM 672 C C . GLU A 1 83 ? 11.676 -6.107 -8.984 1.00 98.44 83 GLU A C 1
ATOM 674 O O . GLU A 1 83 ? 10.903 -6.551 -8.133 1.00 98.44 83 GLU A O 1
ATOM 679 N N . GLU A 1 84 ? 12.604 -5.192 -8.687 1.00 98.44 84 GLU A N 1
ATOM 680 C CA . GLU A 1 84 ? 12.745 -4.589 -7.356 1.00 98.44 84 GLU A CA 1
ATOM 681 C C . GLU A 1 84 ? 11.451 -3.883 -6.920 1.00 98.44 84 GLU A C 1
ATOM 683 O O . GLU A 1 84 ? 10.957 -4.137 -5.820 1.00 98.44 84 GLU A O 1
ATOM 688 N N . LEU A 1 85 ? 10.852 -3.073 -7.800 1.00 98.56 85 LEU A N 1
ATOM 689 C CA . LEU A 1 85 ? 9.586 -2.385 -7.522 1.00 98.56 85 LEU A CA 1
ATOM 690 C C . LEU A 1 85 ? 8.419 -3.356 -7.310 1.00 98.56 85 LEU A C 1
ATOM 692 O O . LEU A 1 85 ? 7.616 -3.152 -6.402 1.00 98.56 85 LEU A O 1
ATOM 696 N N . ASN A 1 86 ? 8.332 -4.425 -8.103 1.00 98.38 86 ASN A N 1
ATOM 697 C CA . ASN A 1 86 ? 7.288 -5.439 -7.947 1.00 98.38 86 ASN A CA 1
ATOM 698 C C . ASN A 1 86 ? 7.413 -6.176 -6.598 1.00 98.38 86 ASN A C 1
ATOM 700 O O . ASN A 1 86 ? 6.422 -6.424 -5.911 1.00 98.38 86 ASN A O 1
ATOM 704 N N . ASN A 1 87 ? 8.644 -6.468 -6.170 1.00 98.25 87 ASN A N 1
ATOM 705 C CA . ASN A 1 87 ? 8.897 -7.056 -4.856 1.00 98.25 87 ASN A CA 1
ATOM 706 C C . ASN A 1 87 ? 8.516 -6.103 -3.711 1.00 98.25 87 ASN A C 1
ATOM 708 O O . ASN A 1 87 ? 7.940 -6.541 -2.712 1.00 98.25 87 ASN A O 1
ATOM 712 N N . GLU A 1 88 ? 8.821 -4.808 -3.836 1.00 98.44 88 GLU A N 1
ATOM 713 C CA . GLU A 1 88 ? 8.396 -3.794 -2.862 1.00 98.44 88 GLU A CA 1
ATOM 714 C C . GLU A 1 88 ? 6.866 -3.681 -2.791 1.00 98.44 88 GLU A C 1
ATOM 716 O O . GLU A 1 88 ? 6.303 -3.643 -1.693 1.00 98.44 88 GLU A O 1
ATOM 721 N N . GLU A 1 89 ? 6.179 -3.698 -3.935 1.00 98.50 89 GLU A N 1
ATOM 722 C CA . GLU A 1 89 ? 4.715 -3.688 -4.006 1.00 98.50 89 GLU A CA 1
ATOM 723 C C . GLU A 1 89 ? 4.107 -4.900 -3.282 1.00 98.50 89 GLU A C 1
ATOM 725 O O . GLU A 1 89 ? 3.193 -4.745 -2.465 1.00 98.50 89 GLU A O 1
ATOM 730 N N . GLU A 1 90 ? 4.645 -6.104 -3.496 1.00 98.44 90 GLU A N 1
ATOM 731 C CA . GLU A 1 90 ? 4.162 -7.311 -2.820 1.00 98.44 90 GLU A CA 1
ATOM 732 C C . GLU A 1 90 ? 4.361 -7.239 -1.295 1.00 98.44 90 GLU A C 1
ATOM 734 O O . GLU A 1 90 ? 3.478 -7.631 -0.521 1.00 98.44 90 GLU A O 1
ATOM 739 N N . GLN A 1 91 ? 5.498 -6.707 -0.835 1.00 98.31 91 GLN A N 1
ATOM 740 C CA . GLN A 1 91 ? 5.755 -6.502 0.594 1.00 98.31 91 GLN A CA 1
ATOM 741 C C . GLN A 1 91 ? 4.785 -5.492 1.210 1.00 98.31 91 GLN A C 1
ATOM 743 O O . GLN A 1 91 ? 4.257 -5.728 2.303 1.00 98.31 91 GLN A O 1
ATOM 748 N N . LEU A 1 92 ? 4.518 -4.385 0.512 1.00 98.50 92 LEU A N 1
ATOM 749 C CA . LEU A 1 92 ? 3.541 -3.389 0.945 1.00 98.50 92 LEU A CA 1
ATOM 750 C C . LEU A 1 92 ? 2.134 -3.984 1.015 1.00 98.50 92 LEU A C 1
ATOM 752 O O . LEU A 1 92 ? 1.433 -3.746 2.001 1.00 98.50 92 LEU A O 1
ATOM 756 N N . ARG A 1 93 ? 1.745 -4.818 0.043 1.00 98.38 93 ARG A N 1
ATOM 757 C CA . ARG A 1 93 ? 0.448 -5.506 0.054 1.00 98.38 93 ARG A CA 1
ATOM 758 C C . ARG A 1 93 ? 0.302 -6.425 1.264 1.00 98.38 93 ARG A C 1
ATOM 760 O O . ARG A 1 93 ? -0.682 -6.320 1.991 1.00 98.38 93 ARG A O 1
ATOM 767 N N . LYS A 1 94 ? 1.312 -7.255 1.549 1.00 98.12 94 LYS A N 1
ATOM 768 C CA . LYS A 1 94 ? 1.325 -8.130 2.739 1.00 98.12 94 LYS A CA 1
ATOM 769 C C . LYS A 1 94 ? 1.227 -7.334 4.039 1.00 98.12 94 LYS A C 1
ATOM 771 O O . LYS A 1 94 ? 0.527 -7.737 4.965 1.00 98.12 94 LYS A O 1
ATOM 776 N N . LYS A 1 95 ? 1.911 -6.189 4.117 1.00 98.12 95 LYS A N 1
ATOM 777 C CA . LYS A 1 95 ? 1.835 -5.304 5.285 1.00 98.12 95 LYS A CA 1
ATOM 778 C C . LYS A 1 95 ? 0.439 -4.697 5.447 1.00 98.12 95 LYS A C 1
ATOM 780 O O . LYS A 1 95 ? -0.055 -4.642 6.569 1.00 98.12 95 LYS A O 1
ATOM 785 N N . ALA A 1 96 ? -0.194 -4.273 4.355 1.00 98.12 96 ALA A N 1
ATOM 786 C CA . ALA A 1 96 ? -1.558 -3.751 4.373 1.00 98.12 96 ALA A CA 1
ATOM 787 C C . ALA A 1 96 ? -2.575 -4.816 4.817 1.00 98.12 96 ALA A C 1
ATOM 789 O O . ALA A 1 96 ? -3.400 -4.544 5.684 1.00 98.12 96 ALA A O 1
ATOM 790 N N . GLU A 1 97 ? -2.465 -6.045 4.302 1.00 98.12 97 GLU A N 1
ATOM 791 C CA . GLU A 1 97 ? -3.284 -7.185 4.740 1.00 98.12 97 GLU A CA 1
ATOM 792 C C . GLU A 1 97 ? -3.098 -7.468 6.244 1.00 98.12 97 GLU A C 1
ATOM 794 O O . GLU A 1 97 ? -4.070 -7.694 6.967 1.00 98.12 97 GLU A O 1
ATOM 799 N N . GLY A 1 98 ? -1.858 -7.399 6.743 1.00 98.38 98 GLY A N 1
ATOM 800 C CA . GLY A 1 98 ? -1.554 -7.543 8.169 1.00 98.38 98 GLY A CA 1
ATOM 801 C C . GLY A 1 98 ? -2.218 -6.474 9.042 1.00 98.38 98 GLY A C 1
ATOM 802 O O . GLY A 1 98 ? -2.814 -6.811 10.063 1.00 98.38 98 GLY A O 1
ATOM 803 N N . LEU A 1 99 ? -2.162 -5.208 8.621 1.00 98.38 99 LEU A N 1
ATOM 804 C CA . LEU A 1 99 ? -2.803 -4.097 9.333 1.00 98.38 99 LEU A CA 1
ATOM 805 C C . LEU A 1 99 ? -4.331 -4.217 9.339 1.00 98.38 99 LEU A C 1
ATOM 807 O O . LEU A 1 99 ? -4.942 -4.005 10.382 1.00 98.38 99 LEU A O 1
ATOM 811 N N . ASN A 1 100 ? -4.941 -4.615 8.219 1.00 97.88 100 ASN A N 1
ATOM 812 C CA . ASN A 1 100 ? -6.390 -4.821 8.144 1.00 97.88 100 ASN A CA 1
ATOM 813 C C . ASN A 1 100 ? -6.856 -5.920 9.115 1.00 97.88 100 ASN A C 1
ATOM 815 O O . ASN A 1 100 ? -7.844 -5.765 9.826 1.00 97.88 100 ASN A O 1
ATOM 819 N N . ASN A 1 101 ? -6.098 -7.016 9.213 1.00 97.75 101 ASN A N 1
ATOM 820 C CA . ASN A 1 101 ? -6.394 -8.077 10.177 1.00 97.75 101 ASN A CA 1
ATOM 821 C C . ASN A 1 101 ? -6.266 -7.604 11.635 1.00 97.75 101 ASN A C 1
ATOM 823 O O . ASN A 1 101 ? -7.032 -8.040 12.496 1.00 97.75 101 ASN A O 1
ATOM 827 N N . GLU A 1 102 ? -5.291 -6.743 11.936 1.00 98.25 102 GLU A N 1
ATOM 828 C CA . GLU A 1 102 ? -5.127 -6.164 13.272 1.00 98.25 102 GLU A CA 1
ATOM 829 C C . GLU A 1 102 ? -6.286 -5.218 13.622 1.00 98.25 102 GLU A C 1
ATOM 831 O O . GLU A 1 102 ? -6.828 -5.296 14.727 1.00 98.25 102 GLU A O 1
ATOM 836 N N . GLU A 1 103 ? -6.728 -4.395 12.669 1.00 98.38 103 GLU A N 1
ATOM 837 C CA . GLU A 1 103 ? -7.900 -3.528 12.812 1.00 98.38 103 GLU A CA 1
ATOM 838 C C . GLU A 1 103 ? -9.172 -4.334 13.112 1.00 98.38 103 GLU A C 1
ATOM 840 O O . GLU A 1 103 ? -9.864 -4.049 14.092 1.00 98.38 103 GLU A O 1
ATOM 845 N N . GLU A 1 104 ? -9.434 -5.412 12.366 1.00 98.25 104 GLU A N 1
ATOM 846 C CA . GLU A 1 104 ? -10.576 -6.299 12.626 1.00 98.25 104 GLU A CA 1
ATOM 847 C C . GLU A 1 104 ? -10.526 -6.937 14.025 1.00 98.25 104 GLU A C 1
ATOM 849 O O . GLU A 1 104 ? -11.555 -7.102 14.690 1.00 98.25 104 GLU A O 1
ATOM 854 N N . GLN A 1 105 ? -9.337 -7.316 14.503 1.00 98.12 105 GLN A N 1
ATOM 855 C CA . GLN A 1 105 ? -9.176 -7.857 15.856 1.00 98.12 105 GLN A CA 1
ATOM 856 C C . GLN A 1 105 ? -9.427 -6.801 16.933 1.00 98.12 105 GLN A C 1
ATOM 858 O O . GLN A 1 105 ? -10.033 -7.109 17.964 1.00 98.12 105 GLN A O 1
ATOM 863 N N . LEU A 1 106 ? -8.964 -5.569 16.717 1.00 98.38 106 LEU A N 1
ATOM 864 C CA . LEU A 1 106 ? -9.214 -4.454 17.625 1.00 98.38 106 LEU A CA 1
ATOM 865 C C . LEU A 1 106 ? -10.701 -4.102 17.672 1.00 98.38 106 LEU A C 1
ATOM 867 O O . LEU A 1 106 ? -11.230 -3.909 18.767 1.00 98.38 106 LEU A O 1
ATOM 871 N N . GLN A 1 107 ? -11.389 -4.109 16.530 1.00 98.25 107 GLN A N 1
ATOM 872 C CA . GLN A 1 107 ? -12.831 -3.881 16.467 1.00 98.25 107 GLN A CA 1
ATOM 873 C C . GLN A 1 107 ? -13.602 -4.936 17.273 1.00 98.25 107 GLN A C 1
ATOM 875 O O . GLN A 1 107 ? -14.400 -4.580 18.139 1.00 98.25 107 GLN A O 1
ATOM 880 N N . LYS A 1 108 ? -13.290 -6.227 17.090 1.00 98.19 108 LYS A N 1
ATOM 881 C CA . LYS A 1 108 ? -13.905 -7.322 17.867 1.00 98.19 108 LYS A CA 1
ATOM 882 C C . LYS A 1 108 ? -13.672 -7.177 19.371 1.00 98.19 108 LYS A C 1
ATOM 884 O O . LYS A 1 108 ? -14.584 -7.398 20.165 1.00 98.19 108 LYS A O 1
ATOM 889 N N . LYS A 1 109 ? -12.461 -6.784 19.784 1.00 98.00 109 LYS A N 1
ATOM 890 C CA . LYS A 1 109 ? -12.167 -6.498 21.200 1.00 98.00 109 LYS A CA 1
ATOM 891 C C . LYS A 1 109 ? -12.970 -5.305 21.718 1.00 98.00 109 LYS A C 1
ATOM 893 O O . LYS A 1 109 ? -13.432 -5.348 22.854 1.00 98.00 109 LYS A O 1
ATOM 898 N N . GLY A 1 110 ? -13.140 -4.262 20.907 1.00 98.31 110 GLY A N 1
ATOM 899 C CA . GLY A 1 110 ? -13.986 -3.114 21.234 1.00 98.31 110 GLY A CA 1
ATOM 900 C C . GLY A 1 110 ? -15.442 -3.517 21.472 1.00 98.31 110 GLY A C 1
ATOM 901 O O . GLY A 1 110 ? -16.022 -3.139 22.487 1.00 98.31 110 GLY A O 1
ATOM 902 N N . GLU A 1 111 ? -16.003 -4.352 20.598 1.00 98.38 111 GLU A N 1
ATOM 903 C CA . GLU A 1 111 ? -17.362 -4.892 20.741 1.00 98.38 111 GLU A CA 1
ATOM 904 C C . GLU A 1 111 ? -17.517 -5.751 22.008 1.00 98.38 111 GLU A C 1
ATOM 906 O O . GLU A 1 111 ? -18.491 -5.602 22.749 1.00 98.38 111 GLU A O 1
ATOM 911 N N . GLU A 1 112 ? -16.536 -6.609 22.312 1.00 98.31 112 GLU A N 1
ATOM 912 C CA . GLU A 1 112 ? -16.538 -7.417 23.538 1.00 98.31 112 GLU A CA 1
ATOM 913 C C . GLU A 1 112 ? -16.493 -6.542 24.802 1.00 98.31 112 GLU A C 1
ATOM 915 O O . GLU A 1 112 ? -17.203 -6.811 25.777 1.00 98.31 112 GLU A O 1
ATOM 920 N N . LEU A 1 113 ? -15.670 -5.489 24.799 1.00 98.31 113 LEU A N 1
ATOM 921 C CA . LEU A 1 113 ? -15.583 -4.542 25.910 1.00 98.31 113 LEU A CA 1
ATOM 922 C C . LEU A 1 113 ? -16.894 -3.777 26.101 1.00 98.31 113 LEU A C 1
ATOM 924 O O . LEU A 1 113 ? -17.375 -3.711 27.232 1.00 98.31 113 LEU A O 1
ATOM 928 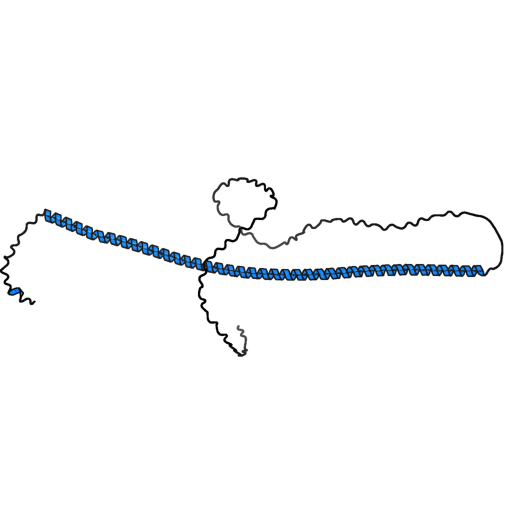N N . ASN A 1 114 ? -17.504 -3.287 25.019 1.00 97.88 114 ASN A N 1
ATOM 929 C CA . ASN A 1 114 ? -18.800 -2.611 25.082 1.00 97.88 114 ASN A CA 1
ATOM 930 C C . ASN A 1 114 ? -19.892 -3.536 25.650 1.00 97.88 114 ASN A C 1
ATOM 932 O O . ASN A 1 114 ? -20.645 -3.151 26.540 1.00 97.88 114 ASN A O 1
ATOM 936 N N . SER A 1 115 ? -19.923 -4.806 25.230 1.00 98.12 115 SER A N 1
ATOM 937 C CA . SER A 1 115 ? -20.871 -5.784 25.782 1.00 98.12 115 SER A CA 1
ATOM 938 C C . SER A 1 115 ? -20.652 -6.034 27.282 1.00 98.12 115 SER A C 1
ATOM 940 O O . SER A 1 115 ? -21.612 -6.133 28.052 1.00 98.12 115 SER A O 1
ATOM 942 N N . LYS A 1 116 ? -19.394 -6.106 27.739 1.00 98.06 116 LYS A N 1
ATOM 943 C CA . LYS A 1 116 ? -19.079 -6.232 29.173 1.00 98.06 116 LYS A CA 1
ATOM 944 C C . LYS A 1 116 ? -19.516 -5.000 29.961 1.00 98.06 116 LYS A C 1
ATOM 946 O O . LYS A 1 116 ? -20.030 -5.153 31.068 1.00 98.06 116 LYS A O 1
ATOM 951 N N . GLU A 1 117 ? -19.332 -3.807 29.407 1.00 98.38 117 GLU A N 1
ATOM 952 C CA . GLU A 1 117 ? -19.779 -2.554 30.015 1.00 98.38 117 GLU A CA 1
ATOM 953 C C . GLU A 1 117 ? -21.305 -2.519 30.172 1.00 98.38 117 GLU A C 1
ATOM 955 O O . GLU A 1 117 ? -21.803 -2.273 31.272 1.00 98.38 117 GLU A O 1
ATOM 960 N N . GLU A 1 118 ? -22.058 -2.887 29.133 1.00 98.19 118 GLU A N 1
ATOM 961 C CA . GLU A 1 118 ? -23.522 -2.987 29.189 1.00 98.19 118 GLU A CA 1
ATOM 962 C C . GLU A 1 118 ? -24.002 -3.983 30.259 1.00 98.19 118 GLU A C 1
ATOM 964 O O . GLU A 1 118 ? -24.952 -3.708 31.004 1.00 98.19 118 GLU A O 1
ATOM 969 N N . GLN A 1 119 ? -23.327 -5.131 30.392 1.00 98.06 119 GLN A N 1
ATOM 970 C CA . GLN A 1 119 ? -23.631 -6.110 31.439 1.00 98.06 119 GLN A CA 1
ATOM 971 C C . GLN A 1 119 ? -23.348 -5.571 32.844 1.00 98.06 119 GLN A C 1
ATOM 973 O O . GLN A 1 119 ? -24.122 -5.834 33.769 1.00 98.06 119 GLN A O 1
ATOM 978 N N . LEU A 1 120 ? -22.242 -4.847 33.030 1.00 98.25 120 LEU A N 1
ATOM 979 C CA . LEU A 1 120 ? -21.902 -4.233 34.313 1.00 98.25 120 LEU A CA 1
ATOM 980 C C . LEU A 1 120 ? -22.906 -3.143 34.684 1.00 98.25 120 LEU A C 1
ATOM 982 O O . LEU A 1 120 ? -23.417 -3.165 35.803 1.00 98.25 120 LEU A O 1
ATOM 986 N N . ASN A 1 121 ? -23.257 -2.271 33.740 1.00 97.75 121 ASN A N 1
ATOM 987 C CA . ASN A 1 121 ? -24.250 -1.224 33.950 1.00 97.75 121 ASN A CA 1
ATOM 988 C C . ASN A 1 121 ? -25.625 -1.822 34.298 1.00 97.75 121 ASN A C 1
ATOM 990 O O . ASN A 1 121 ? -26.276 -1.416 35.258 1.00 97.75 121 ASN A O 1
ATOM 994 N N . SER A 1 122 ? -26.027 -2.891 33.603 1.00 98.12 122 SER A N 1
ATOM 995 C CA . SER A 1 122 ? -27.263 -3.621 33.913 1.00 98.12 122 SER A CA 1
ATOM 996 C C . SER A 1 122 ? -27.256 -4.210 35.330 1.00 98.12 122 SER A C 1
ATOM 998 O O . SER A 1 122 ? -28.253 -4.121 36.049 1.00 98.12 122 SER A O 1
ATOM 1000 N N . LYS A 1 123 ? -26.132 -4.796 35.767 1.00 98.25 123 LYS A N 1
ATOM 1001 C CA . LYS A 1 123 ? -25.976 -5.307 37.140 1.00 98.25 123 LYS A CA 1
ATOM 1002 C C . LYS A 1 123 ? -26.020 -4.185 38.173 1.00 98.25 123 LYS A C 1
ATOM 1004 O O . LYS A 1 123 ? -26.610 -4.368 39.237 1.00 98.25 123 LYS A O 1
ATOM 1009 N N . GLU A 1 124 ? -25.412 -3.042 37.875 1.00 98.31 124 GLU A N 1
ATOM 1010 C CA . GLU A 1 124 ? -25.439 -1.873 38.747 1.00 98.31 124 GLU A CA 1
ATOM 1011 C C . GLU A 1 124 ? -26.865 -1.342 38.922 1.00 98.31 124 GLU A C 1
ATOM 1013 O O . GLU A 1 124 ? -27.294 -1.117 40.053 1.00 98.31 124 GLU A O 1
ATOM 1018 N N . GLU A 1 125 ? -27.630 -1.227 37.837 1.00 98.38 125 GLU A N 1
ATOM 1019 C CA . GLU A 1 125 ? -29.035 -0.811 37.870 1.00 98.38 125 GLU A CA 1
ATOM 1020 C C . GLU A 1 125 ? -29.912 -1.772 38.683 1.00 98.38 125 GLU A C 1
ATOM 1022 O O . GLU A 1 125 ? -30.737 -1.340 39.492 1.00 98.38 125 GLU A O 1
ATOM 1027 N N . VAL A 1 126 ? -29.710 -3.085 38.537 1.00 98.44 126 VAL A N 1
ATOM 1028 C CA . VAL A 1 126 ? -30.390 -4.081 39.382 1.00 98.44 126 VAL A CA 1
ATOM 1029 C C . VAL A 1 126 ? -30.018 -3.889 40.853 1.00 98.44 126 VAL A C 1
ATOM 1031 O O . VAL A 1 126 ? -30.902 -3.880 41.709 1.00 98.44 126 VAL A O 1
ATOM 1034 N N . ARG A 1 127 ? -28.732 -3.675 41.158 1.00 98.31 127 ARG A N 1
ATOM 1035 C CA . ARG A 1 127 ? -28.272 -3.444 42.532 1.00 98.31 127 ARG A CA 1
ATOM 1036 C C . ARG A 1 127 ? -28.879 -2.174 43.125 1.00 98.31 127 ARG A C 1
ATOM 1038 O O . ARG A 1 127 ? -29.328 -2.211 44.264 1.00 98.31 127 ARG A O 1
ATOM 1045 N N . LYS A 1 128 ? -28.924 -1.072 42.368 1.00 98.38 128 LYS A N 1
ATOM 1046 C CA . LYS A 1 128 ? -29.564 0.183 42.796 1.00 98.38 128 LYS A CA 1
ATOM 1047 C C . LYS A 1 128 ? -31.029 -0.051 43.149 1.00 98.38 128 LYS A C 1
ATOM 1049 O O . LYS A 1 128 ? -31.454 0.333 44.231 1.00 98.38 128 LYS A O 1
ATOM 1054 N N . LYS A 1 129 ? -31.785 -0.733 42.281 1.00 98.31 129 LYS A N 1
ATOM 1055 C CA . LYS A 1 129 ? -33.198 -1.067 42.536 1.00 98.31 129 LYS A CA 1
ATOM 1056 C C . LYS A 1 129 ? -33.383 -1.909 43.796 1.00 98.31 129 LYS A C 1
ATOM 1058 O O . LYS A 1 129 ? -34.344 -1.690 44.524 1.00 98.31 129 LYS A O 1
ATOM 1063 N N . GLU A 1 130 ? -32.484 -2.852 44.055 1.00 98.19 130 GLU A N 1
ATOM 1064 C CA . GLU A 1 130 ? -32.559 -3.684 45.257 1.00 98.19 130 GLU A CA 1
ATOM 1065 C C . GLU A 1 130 ? -32.251 -2.891 46.531 1.00 98.19 130 GLU A C 1
ATOM 1067 O O . GLU A 1 130 ? -32.958 -3.043 47.522 1.00 98.19 130 GLU A O 1
ATOM 1072 N N . VAL A 1 131 ? -31.270 -1.983 46.489 1.00 98.06 131 VAL A N 1
ATOM 1073 C CA . VAL A 1 131 ? -30.990 -1.056 47.599 1.00 98.06 131 VAL A CA 1
ATOM 1074 C C . VAL A 1 131 ? -32.204 -0.167 47.878 1.00 98.06 131 VAL A C 1
ATOM 1076 O O . VAL A 1 131 ? -32.637 -0.094 49.021 1.00 98.06 131 VAL A O 1
ATOM 1079 N N . TYR A 1 132 ? -32.829 0.413 46.846 1.00 97.19 132 TYR A N 1
ATOM 1080 C CA . TYR A 1 132 ? -34.051 1.210 47.022 1.00 97.19 132 TYR A CA 1
ATOM 1081 C C . TYR A 1 132 ? -35.192 0.416 47.675 1.00 97.19 132 TYR A C 1
ATOM 1083 O O . TYR A 1 132 ? -35.864 0.934 48.563 1.00 97.19 132 TYR A O 1
ATOM 1091 N N . LYS A 1 133 ? -35.397 -0.850 47.284 1.00 98.00 133 LYS A N 1
ATOM 1092 C CA . LYS A 1 133 ? -36.396 -1.720 47.928 1.00 98.00 133 LYS A CA 1
ATOM 1093 C C . LYS A 1 133 ? -36.044 -2.030 49.381 1.00 98.00 133 LYS A C 1
ATOM 1095 O O . LYS A 1 133 ? -36.940 -2.088 50.218 1.00 98.00 133 LYS A O 1
ATOM 1100 N N . GLN A 1 134 ? -34.766 -2.261 49.684 1.00 97.19 134 GLN A N 1
ATOM 1101 C CA . GLN A 1 134 ? -34.321 -2.490 51.059 1.00 97.19 134 GLN A CA 1
ATOM 1102 C C . GLN A 1 134 ? -34.547 -1.256 51.932 1.00 97.19 134 GLN A C 1
ATOM 1104 O O . GLN A 1 134 ? -35.060 -1.404 53.039 1.00 97.19 134 GLN A O 1
ATOM 1109 N N . ASP A 1 135 ? -34.252 -0.061 51.422 1.00 97.44 135 ASP A N 1
ATOM 1110 C CA . ASP A 1 135 ? -34.506 1.197 52.127 1.00 97.44 135 ASP A CA 1
ATOM 1111 C C . ASP A 1 135 ? -36.012 1.418 52.361 1.00 97.44 135 ASP A C 1
ATOM 1113 O O . ASP A 1 135 ? -36.422 1.788 53.462 1.00 97.44 135 ASP A O 1
ATOM 1117 N N . GLU A 1 136 ? -36.864 1.121 51.373 1.00 97.31 136 GLU A N 1
ATOM 1118 C CA . GLU A 1 136 ? -38.328 1.212 51.499 1.00 97.31 136 GLU A CA 1
ATOM 1119 C C . GLU A 1 136 ? -38.894 0.215 52.531 1.00 97.31 136 GLU A C 1
ATOM 1121 O O . GLU A 1 136 ? -39.764 0.564 53.339 1.00 97.31 136 GLU A O 1
ATOM 1126 N N . LEU A 1 137 ? -38.376 -1.019 52.552 1.00 97.56 137 LEU A N 1
ATOM 1127 C CA . LEU A 1 137 ? -38.731 -2.035 53.548 1.00 97.56 137 LEU A CA 1
ATOM 1128 C C . LEU A 1 137 ? -38.257 -1.649 54.952 1.00 97.56 137 LEU A C 1
ATOM 1130 O O . LEU A 1 137 ? -38.994 -1.854 55.921 1.00 97.56 137 LEU A O 1
ATOM 1134 N N . LEU A 1 138 ? -37.051 -1.089 55.070 1.00 97.69 138 LEU A N 1
ATOM 1135 C CA . LEU A 1 138 ? -36.501 -0.617 56.337 1.00 97.69 138 LEU A CA 1
ATOM 1136 C C . LEU A 1 138 ? -37.364 0.513 56.902 1.00 97.69 138 LEU A C 1
ATOM 1138 O O . LEU A 1 138 ? -37.815 0.418 58.043 1.00 97.69 138 LEU A O 1
ATOM 1142 N N . TRP A 1 139 ? -37.678 1.514 56.076 1.00 97.62 139 TRP A N 1
ATOM 1143 C CA . TRP A 1 139 ? -38.552 2.620 56.458 1.00 97.62 139 TRP A CA 1
ATOM 1144 C C . TRP A 1 139 ? -39.946 2.129 56.866 1.00 97.62 139 TRP A C 1
ATOM 1146 O O . TRP A 1 139 ? -40.450 2.489 57.928 1.00 97.62 139 TRP A O 1
ATOM 1156 N N . SER A 1 140 ? -40.552 1.231 56.083 1.00 97.25 140 SER A N 1
ATOM 1157 C CA . SER A 1 140 ? -41.858 0.643 56.413 1.00 97.25 140 SER A CA 1
ATOM 1158 C C . SER A 1 140 ? -41.834 -0.118 57.745 1.00 97.25 140 SER A C 1
ATOM 1160 O O . SER A 1 140 ? -42.773 -0.024 58.538 1.00 97.25 140 SER A O 1
ATOM 1162 N N . THR A 1 141 ? -40.751 -0.850 58.019 1.00 97.56 141 THR A N 1
ATOM 1163 C CA . THR A 1 141 ? -40.568 -1.600 59.270 1.00 97.56 141 THR A CA 1
ATOM 1164 C C . THR A 1 141 ? -40.428 -0.662 60.469 1.00 97.56 141 THR A C 1
ATOM 1166 O O . THR A 1 141 ? -41.064 -0.885 61.501 1.00 97.56 141 THR A O 1
ATOM 1169 N N . GLU A 1 142 ? -39.646 0.409 60.329 1.00 97.56 142 GLU A N 1
ATOM 1170 C CA . GLU A 1 142 ? -39.465 1.430 61.364 1.00 97.56 142 GLU A CA 1
ATOM 1171 C C . GLU A 1 142 ? -40.789 2.142 61.683 1.00 97.56 142 GLU A C 1
ATOM 1173 O O . GLU A 1 142 ? -41.183 2.249 62.849 1.00 97.56 142 GLU A O 1
ATOM 1178 N N . MET A 1 143 ? -41.547 2.519 60.650 1.00 96.94 143 MET A N 1
ATOM 1179 C CA . MET A 1 143 ? -42.861 3.148 60.799 1.00 96.94 143 MET A CA 1
ATOM 1180 C C . MET A 1 143 ? -43.881 2.228 61.483 1.00 96.94 143 MET A C 1
ATOM 1182 O O . MET A 1 143 ? -44.598 2.667 62.385 1.00 96.94 143 MET A O 1
ATOM 1186 N N . LEU A 1 144 ? -43.926 0.939 61.129 1.00 97.00 144 LEU A N 1
ATOM 1187 C CA . LEU A 1 144 ? -44.779 -0.042 61.813 1.00 97.00 144 LEU A CA 1
ATOM 1188 C C . LEU A 1 144 ? -44.397 -0.213 63.291 1.00 97.00 144 LEU A C 1
ATOM 1190 O O . LEU A 1 144 ? -45.280 -0.374 64.140 1.00 97.00 144 LEU A O 1
ATOM 1194 N N . GLY A 1 145 ? -43.102 -0.152 63.613 1.00 97.12 145 GLY A N 1
ATOM 1195 C CA . GLY A 1 145 ? -42.605 -0.151 64.989 1.00 97.12 145 GLY A CA 1
ATOM 1196 C C . GLY A 1 145 ? -43.125 1.043 65.793 1.00 97.12 145 GLY A C 1
ATOM 1197 O O . GLY A 1 145 ? -43.667 0.863 66.887 1.00 97.12 145 GLY A O 1
ATOM 1198 N N . LEU A 1 146 ? -43.044 2.251 65.226 1.00 96.81 146 LEU A N 1
ATOM 1199 C CA . LEU A 1 146 ? -43.591 3.472 65.831 1.00 96.81 146 LEU A CA 1
ATOM 1200 C C . LEU A 1 146 ? -45.110 3.378 66.044 1.00 96.81 146 LEU A C 1
ATOM 1202 O O . LEU A 1 146 ? -45.604 3.704 67.127 1.00 96.81 146 LEU A O 1
ATOM 1206 N N . CYS A 1 147 ? -45.855 2.874 65.055 1.00 95.62 147 CYS A N 1
ATOM 1207 C CA . CYS A 1 147 ? -47.297 2.657 65.178 1.00 95.62 147 CYS A CA 1
ATOM 1208 C C . CYS A 1 147 ? -47.643 1.677 66.309 1.00 95.62 147 CYS A C 1
ATOM 1210 O O . CYS A 1 147 ? -48.562 1.948 67.085 1.00 95.62 147 CYS A O 1
ATOM 1212 N N . ARG A 1 148 ? -46.894 0.574 66.444 1.00 97.50 148 ARG A N 1
ATOM 1213 C CA . ARG A 1 148 ? -47.095 -0.412 67.517 1.00 97.50 148 ARG A CA 1
ATOM 1214 C C . ARG A 1 148 ? -46.867 0.199 68.899 1.00 97.50 148 ARG A C 1
ATOM 1216 O O . ARG A 1 148 ? -47.719 0.051 69.768 1.00 97.50 148 ARG A O 1
ATOM 1223 N N . MET A 1 149 ? -45.767 0.931 69.089 1.00 95.50 149 MET A N 1
ATOM 1224 C CA . MET A 1 149 ? -45.471 1.592 70.369 1.00 95.50 149 MET A CA 1
ATOM 1225 C C . MET A 1 149 ? -46.547 2.613 70.754 1.00 95.50 149 MET A C 1
ATOM 1227 O O . MET A 1 149 ? -46.944 2.703 71.920 1.00 95.50 149 MET A O 1
ATOM 1231 N N . ASN A 1 150 ? -47.059 3.363 69.776 1.00 96.31 150 ASN A N 1
ATOM 1232 C CA . ASN A 1 150 ? -48.160 4.289 70.006 1.00 96.31 150 ASN A CA 1
ATOM 1233 C C . ASN A 1 150 ? -49.450 3.541 70.404 1.00 96.31 150 ASN A C 1
ATOM 1235 O O . ASN A 1 150 ? -50.108 3.906 71.376 1.00 96.31 150 ASN A O 1
ATOM 1239 N N . GLN A 1 151 ? -49.781 2.440 69.720 1.00 96.81 151 GLN A N 1
ATOM 1240 C CA . GLN A 1 151 ? -50.943 1.608 70.049 1.00 96.81 151 GLN A CA 1
ATOM 1241 C C . GLN A 1 151 ? -50.858 1.008 71.462 1.00 96.81 151 GLN A C 1
ATOM 1243 O O . GLN A 1 151 ? -51.839 1.053 72.203 1.00 96.81 151 GLN A O 1
ATOM 1248 N N . GLU A 1 152 ? -49.699 0.485 71.862 1.00 96.88 152 GLU A N 1
ATOM 1249 C CA . GLU A 1 152 ? -49.468 -0.031 73.219 1.00 96.88 152 GLU A CA 1
ATOM 1250 C C . GLU A 1 152 ? -49.603 1.068 74.281 1.00 96.88 152 GLU A C 1
ATOM 1252 O O . GLU A 1 152 ? -50.173 0.843 75.350 1.00 96.88 152 GLU A O 1
ATOM 1257 N N . SER A 1 153 ? -49.120 2.277 73.981 1.00 97.06 153 SER A N 1
ATOM 1258 C CA . SER A 1 153 ? -49.270 3.438 74.865 1.00 97.06 153 SER A CA 1
ATOM 1259 C C . SER A 1 153 ? -50.745 3.810 75.051 1.00 97.06 153 SER A C 1
ATOM 1261 O O . SER A 1 153 ? -51.190 4.029 76.178 1.00 97.06 153 SER A O 1
ATOM 1263 N N . LEU A 1 154 ? -51.533 3.792 73.971 1.00 96.69 154 LEU A N 1
ATOM 1264 C CA . LEU A 1 154 ? -52.983 4.008 74.022 1.00 96.69 154 LEU A CA 1
ATOM 1265 C C . LEU A 1 154 ? -53.719 2.901 74.792 1.00 96.69 154 LEU A C 1
ATOM 1267 O O . LEU A 1 154 ? -54.650 3.200 75.538 1.00 96.69 154 LEU A O 1
ATOM 1271 N N . GLN A 1 155 ? -53.307 1.637 74.653 1.00 96.62 155 GLN A N 1
ATOM 1272 C CA . GLN A 1 155 ? -53.887 0.526 75.418 1.00 96.62 155 GLN A CA 1
ATOM 1273 C C . GLN A 1 155 ? -53.636 0.681 76.919 1.00 96.62 155 GLN A C 1
ATOM 1275 O O . GLN A 1 155 ? -54.572 0.543 77.703 1.00 96.62 155 GLN A O 1
ATOM 1280 N N . LYS A 1 156 ? -52.407 1.032 77.321 1.00 97.12 156 LYS A N 1
ATOM 1281 C CA . LYS A 1 156 ? -52.073 1.301 78.729 1.00 97.12 156 LYS A CA 1
ATOM 1282 C C . LYS A 1 156 ? -52.930 2.427 79.304 1.00 97.12 156 LYS A C 1
ATOM 1284 O O . LYS A 1 156 ? -53.514 2.261 80.372 1.00 97.12 156 LYS A O 1
ATOM 1289 N N . LEU A 1 157 ? -53.059 3.539 78.579 1.00 96.44 157 LEU A N 1
ATOM 1290 C CA . LEU A 1 157 ? -53.918 4.652 78.991 1.00 96.44 157 LEU A CA 1
ATOM 1291 C C . LEU A 1 157 ? -55.384 4.225 79.125 1.00 96.44 157 LEU A C 1
ATOM 1293 O O . LEU A 1 157 ? -56.022 4.563 80.116 1.00 96.44 157 LEU A O 1
ATOM 1297 N N . ARG A 1 158 ? -55.909 3.433 78.182 1.00 96.25 158 ARG A N 1
ATOM 1298 C CA . ARG A 1 158 ? -57.278 2.907 78.270 1.00 96.25 158 ARG A CA 1
ATOM 1299 C C . ARG A 1 158 ? -57.478 2.054 79.525 1.00 96.25 158 ARG A C 1
ATOM 1301 O O . ARG A 1 158 ? -58.415 2.309 80.265 1.00 96.25 158 ARG A O 1
ATOM 1308 N N . THR A 1 159 ? -56.565 1.126 79.819 1.00 96.06 159 THR A N 1
ATOM 1309 C CA . THR A 1 159 ? -56.664 0.302 81.038 1.00 96.06 159 THR A CA 1
ATOM 1310 C C . THR A 1 159 ? -56.589 1.123 82.327 1.00 96.06 159 THR A C 1
ATOM 1312 O O . THR A 1 159 ? -57.239 0.776 83.308 1.00 96.06 159 THR A O 1
ATOM 1315 N N . GLN A 1 160 ? -55.832 2.228 82.332 1.00 96.06 160 GLN A N 1
ATOM 1316 C CA . GLN A 1 160 ? -55.800 3.150 83.470 1.00 96.06 160 GLN A CA 1
ATOM 1317 C C . GLN A 1 160 ? -57.148 3.853 83.655 1.00 96.06 160 GLN A C 1
ATOM 1319 O O . GLN A 1 160 ? -57.634 3.933 84.779 1.00 96.06 160 GLN A O 1
ATOM 1324 N N . VAL A 1 161 ? -57.773 4.313 82.568 1.00 95.12 161 VAL A N 1
ATOM 1325 C CA . VAL A 1 161 ? -59.115 4.916 82.613 1.00 95.12 161 VAL A CA 1
ATOM 1326 C C . VAL A 1 161 ? -60.148 3.912 83.123 1.00 95.12 161 VAL A C 1
ATOM 1328 O O . VAL A 1 161 ? -60.862 4.224 84.071 1.00 95.12 161 VAL A O 1
ATOM 1331 N N . ASP A 1 162 ? -60.161 2.690 82.584 1.00 93.69 162 ASP A N 1
ATOM 1332 C CA . ASP A 1 162 ? -61.103 1.647 83.010 1.00 93.69 162 ASP A CA 1
ATOM 1333 C C . ASP A 1 162 ? -60.941 1.315 84.512 1.00 93.69 162 ASP A C 1
ATOM 1335 O O . ASP A 1 162 ? -61.925 1.128 85.228 1.00 93.69 162 ASP A O 1
ATOM 1339 N N . SER A 1 163 ? -59.702 1.306 85.025 1.00 93.56 163 SER A N 1
ATOM 1340 C CA . SER A 1 163 ? -59.441 1.090 86.457 1.00 93.56 163 SER A CA 1
ATOM 1341 C C . SER A 1 163 ? -59.935 2.232 87.355 1.00 93.56 163 SER A C 1
ATOM 1343 O O . SER A 1 163 ? -60.354 1.983 88.485 1.00 93.56 163 SER A O 1
ATOM 1345 N N . LEU A 1 164 ? -59.923 3.475 86.856 1.00 91.81 164 LEU A N 1
ATOM 1346 C CA . LEU A 1 164 ? -60.443 4.636 87.582 1.00 91.81 164 LEU A CA 1
ATOM 1347 C C . LEU A 1 164 ? -61.974 4.604 87.655 1.00 91.81 164 LEU A C 1
ATOM 1349 O O . LEU A 1 164 ? -62.535 4.893 88.711 1.00 91.81 164 LEU A O 1
ATOM 1353 N N . ASP A 1 165 ? -62.651 4.200 86.577 1.00 87.06 165 ASP A N 1
ATOM 1354 C CA . ASP A 1 165 ? -64.114 4.067 86.563 1.00 87.06 165 ASP A CA 1
ATOM 1355 C C . ASP A 1 165 ? -64.603 2.996 87.558 1.00 87.06 165 ASP A C 1
ATOM 1357 O O . ASP A 1 165 ? -65.617 3.191 88.239 1.00 87.06 165 ASP A O 1
ATOM 1361 N N . GLU A 1 166 ? -63.859 1.894 87.728 1.00 86.75 166 GLU A N 1
ATOM 1362 C CA . GLU A 1 166 ? -64.161 0.890 88.758 1.00 86.75 166 GLU A CA 1
ATOM 1363 C C . GLU A 1 166 ? -63.992 1.404 90.199 1.00 86.75 166 GLU A C 1
ATOM 1365 O O . GLU A 1 166 ? -64.748 0.983 91.083 1.00 86.75 166 GLU A O 1
ATOM 1370 N N . GLU A 1 167 ? -63.024 2.288 90.471 1.00 80.50 167 GLU A N 1
ATOM 1371 C CA . GLU A 1 167 ? -62.893 2.921 91.792 1.00 80.50 167 GLU A CA 1
ATOM 1372 C C . GLU A 1 167 ? -64.029 3.915 92.060 1.00 80.50 167 GLU A C 1
ATOM 1374 O O . GLU A 1 167 ? -64.593 3.928 93.159 1.00 80.50 167 GLU A O 1
ATOM 1379 N N . VAL A 1 168 ? -64.426 4.702 91.055 1.00 78.94 168 VAL A N 1
ATOM 1380 C CA . VAL A 1 168 ? -65.532 5.666 91.179 1.00 78.94 168 VAL A CA 1
ATOM 1381 C C . VAL A 1 168 ? -66.872 4.950 91.408 1.00 78.94 168 VAL A C 1
ATOM 1383 O O . VAL A 1 168 ? -67.690 5.409 92.208 1.00 78.94 168 VAL A O 1
ATOM 1386 N N . GLY A 1 169 ? -67.090 3.785 90.789 1.00 68.94 169 GLY A N 1
ATOM 1387 C CA . GLY A 1 169 ? -68.323 3.001 90.927 1.00 68.94 169 GLY A CA 1
ATOM 1388 C C . GLY A 1 169 ? -68.565 2.357 92.304 1.00 68.94 169 GLY A C 1
ATOM 1389 O O . GLY A 1 169 ? -69.696 1.972 92.602 1.00 68.94 169 GLY A O 1
ATOM 1390 N N . LYS A 1 170 ? -67.548 2.245 93.173 1.00 66.56 170 LYS A N 1
ATOM 1391 C CA . LYS A 1 170 ? -67.654 1.562 94.483 1.00 66.56 170 LYS A CA 1
ATOM 1392 C C . LYS A 1 170 ? -68.040 2.473 95.659 1.00 66.56 170 LYS A C 1
ATOM 1394 O O . LYS A 1 170 ? -68.217 1.966 96.764 1.00 66.56 170 LYS A O 1
ATOM 1399 N N . ASN A 1 171 ? -68.262 3.772 95.435 1.00 55.78 171 ASN A N 1
ATOM 1400 C CA . ASN A 1 171 ? -68.754 4.712 96.455 1.00 55.78 171 ASN A CA 1
ATOM 1401 C C . ASN A 1 171 ? -70.179 5.235 96.153 1.00 55.78 171 ASN A C 1
ATOM 1403 O O . ASN A 1 171 ? -70.348 6.407 95.807 1.00 55.78 171 ASN A O 1
ATOM 1407 N N . PRO A 1 172 ? -71.248 4.428 96.311 1.00 54.38 172 PRO A N 1
ATOM 1408 C CA . PRO A 1 172 ? -72.617 4.909 96.157 1.00 54.38 172 PRO A CA 1
ATOM 1409 C C . PRO A 1 172 ? -73.112 5.561 97.459 1.00 54.38 172 PRO A C 1
ATOM 1411 O O . PRO A 1 172 ? -73.929 4.989 98.172 1.00 54.38 172 PRO A O 1
ATOM 1414 N N . SER A 1 173 ? -72.607 6.744 97.823 1.00 47.34 173 SER A N 1
ATOM 1415 C CA . SER A 1 173 ? -73.195 7.535 98.919 1.00 47.34 173 SER A CA 1
ATOM 1416 C C . SER A 1 173 ? -72.611 8.950 98.992 1.00 47.34 173 SER A C 1
ATOM 1418 O O . SER A 1 173 ? -71.624 9.214 99.675 1.00 47.34 173 SER A O 1
ATOM 1420 N N . SER A 1 174 ? -73.253 9.897 98.318 1.00 47.22 174 SER A N 1
ATOM 1421 C CA . SER A 1 174 ? -73.984 10.990 98.976 1.00 47.22 174 SER A CA 1
ATOM 1422 C C . SER A 1 174 ? -74.306 12.069 97.946 1.00 47.22 174 SER A C 1
ATOM 1424 O O . SER A 1 174 ? -73.449 12.666 97.302 1.00 47.22 174 SER A O 1
ATOM 1426 N N . SER A 1 175 ? -75.602 12.257 97.760 1.00 49.50 175 SER A N 1
ATOM 1427 C CA . SER A 1 175 ? -76.229 13.325 97.006 1.00 49.50 175 SER A CA 1
ATOM 1428 C C . SER A 1 175 ? -75.734 14.695 97.470 1.00 49.50 175 SER A C 1
ATOM 1430 O O . SER A 1 175 ? -75.765 14.956 98.668 1.00 49.50 175 SER A O 1
ATOM 1432 N N . GLN A 1 176 ? -75.464 15.619 96.546 1.00 39.44 176 GLN A N 1
ATOM 1433 C CA . GLN A 1 176 ? -76.103 16.936 96.614 1.00 39.44 176 GLN A CA 1
ATOM 1434 C C . GLN A 1 176 ? -75.987 17.708 95.298 1.00 39.44 176 GLN A C 1
ATOM 1436 O O . GLN A 1 176 ? -74.915 18.026 94.796 1.00 39.44 176 GLN A O 1
ATOM 1441 N N . SER A 1 177 ? -77.170 17.998 94.769 1.00 50.28 177 SER A N 1
ATOM 1442 C CA . SER A 1 177 ? -77.488 18.962 93.728 1.00 50.28 177 SER A CA 1
ATOM 1443 C C . SER A 1 177 ? -76.761 20.295 93.905 1.00 50.28 177 SER A C 1
ATOM 1445 O O . SER A 1 177 ? -76.935 20.933 94.939 1.00 50.28 177 SER A O 1
ATOM 1447 N N . ASN A 1 178 ? -76.086 20.770 92.858 1.00 46.19 178 ASN A N 1
ATOM 1448 C CA . ASN A 1 178 ? -75.990 22.199 92.578 1.00 46.19 178 ASN A CA 1
ATOM 1449 C C . ASN A 1 178 ? -76.064 22.436 91.069 1.00 46.19 178 ASN A C 1
ATOM 1451 O O . ASN A 1 178 ? -75.266 21.931 90.284 1.00 46.19 178 ASN A O 1
ATOM 1455 N N . ALA A 1 179 ? -77.108 23.169 90.701 1.00 48.06 179 ALA A N 1
ATOM 1456 C CA . ALA A 1 179 ? -77.333 23.740 89.390 1.00 48.06 179 ALA A CA 1
ATOM 1457 C C . ALA A 1 179 ? -76.453 24.986 89.180 1.00 48.06 179 ALA A C 1
ATOM 1459 O O . ALA A 1 179 ? -75.966 25.571 90.146 1.00 48.06 179 ALA A O 1
ATOM 1460 N N . ALA A 1 180 ? -76.399 25.434 87.920 1.00 42.88 180 ALA A N 1
ATOM 1461 C CA . ALA A 1 180 ? -75.769 26.662 87.418 1.00 42.88 180 ALA A CA 1
ATOM 1462 C C . ALA A 1 180 ? -74.232 26.586 87.280 1.00 42.88 180 ALA A C 1
ATOM 1464 O O . ALA A 1 180 ? -73.553 25.987 88.094 1.00 42.88 180 ALA A O 1
ATOM 1465 N N . ALA A 1 181 ? -73.586 27.149 86.263 1.00 40.75 181 ALA A N 1
ATOM 1466 C CA . ALA A 1 181 ? -74.003 28.094 85.240 1.00 40.75 181 ALA A CA 1
ATOM 1467 C C . ALA A 1 181 ? -73.177 27.856 83.964 1.00 40.75 181 ALA A C 1
ATOM 1469 O O . ALA A 1 181 ? -72.090 27.281 84.008 1.00 40.75 181 ALA A O 1
ATOM 1470 N N . GLY A 1 182 ? -73.706 28.317 82.831 1.00 50.66 182 GLY A N 1
ATOM 1471 C CA . GLY A 1 182 ? -73.008 28.311 81.555 1.00 50.66 182 GLY A CA 1
ATOM 1472 C C . GLY A 1 182 ? -71.722 29.134 81.587 1.00 50.66 182 GLY A C 1
ATOM 1473 O O . GLY A 1 182 ? -71.713 30.283 82.020 1.00 50.66 182 GLY A O 1
ATOM 1474 N N . MET A 1 183 ? -70.657 28.546 81.055 1.00 43.62 183 MET A N 1
ATOM 1475 C CA . MET A 1 183 ? -69.531 29.270 80.485 1.00 43.62 183 MET A CA 1
ATOM 1476 C C . MET A 1 183 ? -69.244 28.650 79.122 1.00 43.62 183 MET A C 1
ATOM 1478 O O . MET A 1 183 ? -68.851 27.489 79.014 1.00 43.62 183 MET A O 1
ATOM 1482 N N . GLU A 1 184 ? -69.516 29.432 78.079 1.00 53.56 184 GLU A N 1
ATOM 1483 C CA . GLU A 1 184 ? -69.057 29.164 76.724 1.00 53.56 184 GLU A CA 1
ATOM 1484 C C . GLU A 1 184 ? -67.530 29.075 76.726 1.00 53.56 184 GLU A C 1
ATOM 1486 O O . GLU A 1 184 ? -66.826 30.021 77.079 1.00 53.56 184 GLU A O 1
ATOM 1491 N N . MET A 1 185 ? -67.023 27.913 76.326 1.00 55.34 185 MET A N 1
ATOM 1492 C CA . MET A 1 185 ? -65.604 27.704 76.075 1.00 55.34 185 MET A CA 1
ATOM 1493 C C . MET A 1 185 ? -65.244 28.308 74.709 1.00 55.34 185 MET A C 1
ATOM 1495 O O . MET A 1 185 ? -65.924 28.013 73.718 1.00 55.34 185 MET A O 1
ATOM 1499 N N . PRO A 1 186 ? -64.176 29.116 74.604 1.00 53.47 186 PRO A N 1
ATOM 1500 C CA . PRO A 1 186 ? -63.739 29.655 73.328 1.00 53.47 186 PRO A CA 1
ATOM 1501 C C . PRO A 1 186 ? -63.235 28.515 72.438 1.00 53.47 186 PRO A C 1
ATOM 1503 O O . PRO A 1 186 ? -62.319 27.775 72.795 1.00 53.47 186 PRO A O 1
ATOM 1506 N N . ARG A 1 187 ? -63.845 28.376 71.257 1.00 55.16 187 ARG A N 1
ATOM 1507 C CA . ARG A 1 187 ? -63.377 27.490 70.188 1.00 55.16 187 ARG A CA 1
ATOM 1508 C C . ARG A 1 187 ? -62.031 28.004 69.672 1.00 55.16 187 ARG A C 1
ATOM 1510 O O . ARG A 1 187 ? -61.985 28.838 68.772 1.00 55.16 187 ARG A O 1
ATOM 1517 N N . THR A 1 188 ? -60.931 27.518 70.235 1.00 53.16 188 THR A N 1
ATOM 1518 C CA . THR A 1 188 ? -59.600 27.667 69.644 1.00 53.16 188 THR A CA 1
ATOM 1519 C C . THR A 1 188 ? -59.485 26.711 68.464 1.00 53.16 188 THR A C 1
ATOM 1521 O O . THR A 1 188 ? -59.195 25.524 68.595 1.00 53.16 188 THR A O 1
ATOM 1524 N N . THR A 1 189 ? -59.765 27.247 67.279 1.00 56.19 189 THR A N 1
ATOM 1525 C CA . THR A 1 189 ? -59.488 26.622 65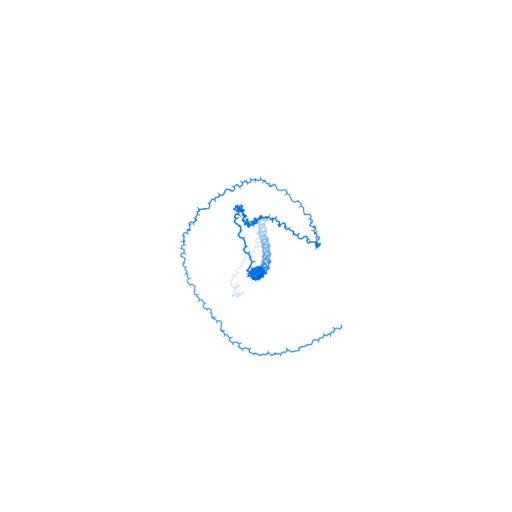.987 1.00 56.19 189 THR A CA 1
ATOM 1526 C C . THR A 1 189 ? -57.973 26.508 65.815 1.00 56.19 189 THR A C 1
ATOM 1528 O O . THR A 1 189 ? -57.330 27.383 65.241 1.00 56.19 189 THR A O 1
ATOM 1531 N N . THR A 1 190 ? -57.380 25.445 66.354 1.00 54.41 190 THR A N 1
ATOM 1532 C CA . THR A 1 190 ? -55.983 25.095 66.092 1.00 54.41 190 THR A CA 1
ATOM 1533 C C . THR A 1 190 ? -55.889 24.615 64.647 1.00 54.41 190 THR A C 1
ATOM 1535 O O . THR A 1 190 ? -56.248 23.484 64.324 1.00 54.41 190 THR A O 1
ATOM 1538 N N . ALA A 1 191 ? -55.474 25.515 63.755 1.00 48.03 191 ALA A N 1
ATOM 1539 C CA . ALA A 1 191 ? -55.204 25.213 62.360 1.00 48.03 191 ALA A CA 1
ATOM 1540 C C . ALA A 1 191 ? -54.080 24.168 62.277 1.00 48.03 191 ALA A C 1
ATOM 1542 O O . ALA A 1 191 ? -52.938 24.433 62.651 1.00 48.03 191 ALA A O 1
ATOM 1543 N N . LEU A 1 192 ? -54.421 22.973 61.794 1.00 46.59 192 LEU A N 1
ATOM 1544 C CA . LEU A 1 192 ? -53.473 21.948 61.370 1.00 46.59 192 LEU A CA 1
ATOM 1545 C C . LEU A 1 192 ? -52.611 22.524 60.235 1.00 46.59 192 LEU A C 1
ATOM 1547 O O . LEU A 1 192 ? -53.006 22.522 59.071 1.00 46.59 192 LEU A O 1
ATOM 1551 N N . MET A 1 193 ? -51.435 23.046 60.586 1.00 52.62 193 MET A N 1
ATOM 1552 C CA . MET A 1 193 ? -50.350 23.301 59.642 1.00 52.62 193 MET A CA 1
ATOM 1553 C C . MET A 1 193 ? -49.866 21.948 59.117 1.00 52.62 193 MET A C 1
ATOM 1555 O O . MET A 1 193 ? -49.076 21.258 59.754 1.00 52.62 193 MET A O 1
ATOM 1559 N N . ILE A 1 194 ? -50.383 21.558 57.956 1.00 59.22 194 ILE A N 1
ATOM 1560 C CA . ILE A 1 194 ? -49.823 20.480 57.144 1.00 59.22 194 ILE A CA 1
ATOM 1561 C C . ILE A 1 194 ? -48.470 20.997 56.624 1.00 59.22 194 ILE A C 1
ATOM 1563 O O . ILE A 1 194 ? -48.458 22.016 55.926 1.00 59.22 194 ILE A O 1
ATOM 1567 N N . PRO A 1 195 ? -47.328 20.371 56.959 1.00 51.94 195 PRO A N 1
ATOM 1568 C CA . PRO A 1 195 ? -46.041 20.787 56.418 1.00 51.94 195 PRO A CA 1
ATOM 1569 C C . PRO A 1 195 ? -46.041 20.563 54.902 1.00 51.94 195 PRO A C 1
ATOM 1571 O O . PRO A 1 195 ? -46.287 19.456 54.424 1.00 51.94 195 PRO A O 1
ATOM 1574 N N . GLN A 1 196 ? -45.806 21.631 54.137 1.00 55.34 196 GLN A N 1
ATOM 1575 C CA . GLN A 1 196 ? -45.636 21.536 52.690 1.00 55.34 196 GLN A CA 1
ATOM 1576 C C . GLN A 1 196 ? -44.375 20.713 52.373 1.00 55.34 196 GLN A C 1
ATOM 1578 O O . GLN A 1 196 ? -43.341 20.935 53.009 1.00 55.34 196 GLN A O 1
ATOM 1583 N N . PRO A 1 197 ? -44.418 19.788 51.397 1.00 50.69 197 PRO A N 1
ATOM 1584 C CA . PRO A 1 197 ? -43.220 19.096 50.948 1.00 50.69 197 PRO A CA 1
ATOM 1585 C C . PRO A 1 197 ? -42.267 20.117 50.321 1.00 50.69 197 PRO A C 1
ATOM 1587 O O . PRO A 1 197 ? -42.637 20.851 49.404 1.00 50.69 197 PRO A O 1
ATOM 1590 N N . ALA A 1 198 ? -41.041 20.177 50.838 1.00 47.12 198 ALA A N 1
ATOM 1591 C CA . ALA A 1 198 ? -39.986 21.009 50.289 1.00 47.12 198 ALA A CA 1
ATOM 1592 C C . ALA A 1 198 ? -39.713 20.587 48.838 1.00 47.12 198 ALA A C 1
ATOM 1594 O O . ALA A 1 198 ? -39.154 19.524 48.575 1.00 47.12 198 ALA A O 1
ATOM 1595 N N . THR A 1 199 ? -40.103 21.427 47.883 1.00 49.56 199 THR A N 1
ATOM 1596 C CA . THR A 1 199 ? -39.671 21.302 46.495 1.00 49.56 199 THR A CA 1
ATOM 1597 C C . THR A 1 199 ? -38.179 21.618 46.447 1.00 49.56 199 THR A C 1
ATOM 1599 O O . THR A 1 199 ? -37.774 22.781 46.474 1.00 49.56 199 THR A O 1
ATOM 1602 N N . HIS A 1 200 ? -37.342 20.583 46.427 1.00 39.62 200 HIS A N 1
ATOM 1603 C CA . HIS A 1 200 ? -35.939 20.713 46.057 1.00 39.62 200 HIS A CA 1
ATOM 1604 C C . HIS A 1 200 ? -35.852 21.074 44.572 1.00 39.62 200 HIS A C 1
ATOM 1606 O O . HIS A 1 200 ? -35.903 20.220 43.690 1.00 39.62 200 HIS A O 1
ATOM 1612 N N . SER A 1 201 ? -35.733 22.372 44.303 1.00 43.84 201 SER A N 1
ATOM 1613 C CA . SER A 1 201 ? -35.271 22.887 43.022 1.00 43.84 201 SER A CA 1
ATOM 1614 C C . SER A 1 201 ? -33.821 22.447 42.828 1.00 43.84 201 SER A C 1
ATOM 1616 O O . SER A 1 201 ? -32.902 23.048 43.380 1.00 43.84 201 SER A O 1
ATOM 1618 N N . HIS A 1 202 ? -33.615 21.382 42.056 1.00 43.53 202 HIS A N 1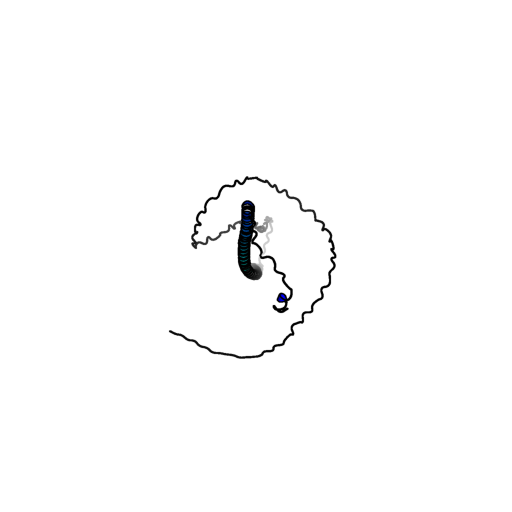
ATOM 1619 C CA . HIS A 1 202 ? -32.308 21.047 41.507 1.00 43.53 202 HIS A CA 1
ATOM 1620 C C . HIS A 1 202 ? -31.909 22.145 40.514 1.00 43.53 202 HIS A C 1
ATOM 1622 O O . HIS A 1 202 ? -32.311 22.132 39.353 1.00 43.53 202 HIS A O 1
ATOM 1628 N N . SER A 1 203 ? -31.122 23.117 40.974 1.00 44.44 203 SER A N 1
ATOM 1629 C CA . SER A 1 203 ? -30.316 23.937 40.082 1.00 44.44 203 SER A CA 1
ATOM 1630 C C . SER A 1 203 ? -29.245 23.038 39.467 1.00 44.44 203 SER A C 1
ATOM 1632 O O . SER A 1 203 ? -28.299 22.603 40.123 1.00 44.44 203 SER A O 1
ATOM 1634 N N . VAL A 1 204 ? -29.428 22.725 38.187 1.00 45.41 204 VAL A N 1
ATOM 1635 C CA . VAL A 1 204 ? -28.388 22.158 37.331 1.00 45.41 204 VAL A CA 1
ATOM 1636 C C . VAL A 1 204 ? -27.275 23.201 37.239 1.00 45.41 204 VAL A C 1
ATOM 1638 O O . VAL A 1 204 ? -27.374 24.180 36.507 1.00 45.41 204 VAL A O 1
ATOM 1641 N N . VAL A 1 205 ? -26.234 23.025 38.048 1.00 43.97 205 VAL A N 1
ATOM 1642 C CA . VAL A 1 205 ? -24.948 23.691 37.853 1.00 43.97 205 VAL A CA 1
ATOM 1643 C C . VAL A 1 205 ? -24.210 22.878 36.795 1.00 43.97 205 VAL A C 1
ATOM 1645 O O . VAL A 1 205 ? -23.632 21.835 37.102 1.00 43.97 205 VAL A O 1
ATOM 1648 N N . GLU A 1 206 ? -24.245 23.343 35.547 1.00 45.16 206 GLU A N 1
ATOM 1649 C CA . GLU A 1 206 ? -23.278 22.938 34.527 1.00 45.16 206 GLU A CA 1
ATOM 1650 C C . GLU A 1 206 ? -21.878 23.353 35.001 1.00 45.16 206 GLU A C 1
ATOM 1652 O O . GLU A 1 206 ? -21.455 24.499 34.851 1.00 45.16 206 GLU A O 1
ATOM 1657 N N . ARG A 1 207 ? -21.138 22.416 35.606 1.00 39.25 207 ARG A N 1
ATOM 1658 C CA . ARG A 1 207 ? -19.676 22.507 35.660 1.00 39.25 207 ARG A CA 1
ATOM 1659 C C . ARG A 1 207 ? -19.133 22.057 34.314 1.00 39.25 207 ARG A C 1
ATOM 1661 O O . ARG A 1 207 ? -18.906 20.871 34.093 1.00 39.25 207 ARG A O 1
ATOM 1668 N N . GLY A 1 208 ? -18.922 23.017 33.425 1.00 49.19 208 GLY A N 1
ATOM 1669 C CA . GLY A 1 208 ? -17.992 22.855 32.319 1.00 49.19 208 GLY A CA 1
ATOM 1670 C C . GLY A 1 208 ? -16.567 22.945 32.851 1.00 49.19 208 GLY A C 1
ATOM 1671 O O . GLY A 1 208 ? -16.043 24.041 32.966 1.00 49.19 208 GLY A O 1
ATOM 1672 N N . ASP A 1 209 ? -15.956 21.806 33.171 1.00 48.38 209 ASP A N 1
ATOM 1673 C CA . ASP A 1 209 ? -14.517 21.704 33.427 1.00 48.38 209 ASP A CA 1
ATOM 1674 C C . ASP A 1 209 ? -13.997 20.339 32.976 1.00 48.38 209 ASP A C 1
ATOM 1676 O O . ASP A 1 209 ? -13.867 19.413 33.772 1.00 48.38 209 ASP A O 1
ATOM 1680 N N . HIS A 1 210 ? -13.636 20.233 31.698 1.00 47.31 210 HIS A N 1
ATOM 1681 C CA . HIS A 1 210 ? -12.640 19.271 31.224 1.00 47.31 210 HIS A CA 1
ATOM 1682 C C . HIS A 1 210 ? -11.609 20.011 30.363 1.00 47.31 210 HIS A C 1
ATOM 1684 O O . HIS A 1 210 ? -11.555 19.878 29.142 1.00 47.31 210 HIS A O 1
ATOM 1690 N N . GLN A 1 211 ? -10.763 20.807 31.025 1.00 44.16 211 GLN A N 1
ATOM 1691 C CA . GLN A 1 211 ? -9.423 21.073 30.510 1.00 44.16 211 GLN A CA 1
ATOM 1692 C C . GLN A 1 211 ? -8.633 19.763 30.561 1.00 44.16 211 GLN A C 1
ATOM 1694 O O . GLN A 1 211 ? -8.411 19.183 31.625 1.00 44.16 211 GLN A O 1
ATOM 1699 N N . GLY A 1 212 ? -8.231 19.285 29.386 1.00 41.22 212 GLY A N 1
ATOM 1700 C CA . GLY A 1 212 ? -7.354 18.136 29.239 1.00 41.22 212 GLY A CA 1
ATOM 1701 C C . GLY A 1 212 ? -5.974 18.418 29.827 1.00 41.22 212 GLY A C 1
ATOM 1702 O O . GLY A 1 212 ? -5.148 19.083 29.207 1.00 41.22 212 GLY A O 1
ATOM 1703 N N . ASN A 1 213 ? -5.704 17.842 30.996 1.00 42.03 213 ASN A N 1
ATOM 1704 C CA . ASN A 1 213 ? -4.347 17.625 31.478 1.00 42.03 213 ASN A CA 1
ATOM 1705 C C . ASN A 1 213 ? -3.702 16.512 30.643 1.00 42.03 213 ASN A C 1
ATOM 1707 O O . ASN A 1 213 ? -3.959 15.328 30.852 1.00 42.03 213 ASN A O 1
ATOM 1711 N N . ARG A 1 214 ? -2.843 16.897 29.694 1.00 46.88 214 ARG A N 1
ATOM 1712 C CA . ARG A 1 214 ? -1.838 15.989 29.130 1.00 46.88 214 ARG A CA 1
ATOM 1713 C C . ARG A 1 214 ? -0.700 15.834 30.144 1.00 46.88 214 ARG A C 1
ATOM 1715 O O . ARG A 1 214 ? -0.131 16.851 30.543 1.00 46.88 214 ARG A O 1
ATOM 1722 N N . PRO A 1 215 ? -0.308 14.611 30.534 1.00 54.91 215 PRO A N 1
ATOM 1723 C CA . PRO A 1 215 ? 0.925 14.418 31.274 1.00 54.91 215 PRO A CA 1
ATOM 1724 C C . PRO A 1 215 ? 2.122 14.651 30.346 1.00 54.91 215 PRO A C 1
ATOM 1726 O O . PRO A 1 215 ? 2.289 14.003 29.312 1.00 54.91 215 PRO A O 1
ATOM 1729 N N . VAL A 1 216 ? 2.964 15.600 30.744 1.00 50.06 216 VAL A N 1
ATOM 1730 C CA . VAL A 1 216 ? 4.350 15.736 30.295 1.00 50.06 216 VAL A CA 1
ATOM 1731 C C . VAL A 1 216 ? 5.102 14.473 30.712 1.00 50.06 216 VAL A C 1
ATOM 1733 O O . VAL A 1 216 ? 5.414 14.293 31.887 1.00 50.06 216 VAL A O 1
ATOM 1736 N N . SER A 1 217 ? 5.386 13.595 29.748 1.00 45.97 217 SER A N 1
ATOM 1737 C CA . SER A 1 217 ? 6.386 12.543 29.915 1.00 45.97 217 SER A CA 1
ATOM 1738 C C . SER A 1 217 ? 7.746 13.118 29.552 1.00 45.97 217 SER A C 1
ATOM 1740 O O . SER A 1 217 ? 8.060 13.379 28.391 1.00 45.97 217 SER A O 1
ATOM 1742 N N . SER A 1 218 ? 8.539 13.339 30.585 1.00 43.56 218 SER A N 1
ATOM 1743 C CA . SER A 1 218 ? 9.968 13.581 30.529 1.00 43.56 218 SER A CA 1
ATOM 1744 C C . SER A 1 218 ? 10.716 12.328 30.057 1.00 43.56 218 SER A C 1
ATOM 1746 O O . SER A 1 218 ? 10.453 11.221 30.517 1.00 43.56 218 SER A O 1
ATOM 1748 N N . GLY A 1 219 ? 11.713 12.539 29.193 1.00 38.09 219 GLY A N 1
ATOM 1749 C CA . GLY A 1 219 ? 12.899 11.684 29.114 1.00 38.09 219 GLY A CA 1
ATOM 1750 C C . GLY A 1 219 ? 12.999 10.749 27.910 1.00 38.09 219 GLY A C 1
ATOM 1751 O O . GLY A 1 219 ? 12.578 9.605 27.982 1.00 38.09 219 GLY A O 1
ATOM 1752 N N . ALA A 1 220 ? 13.690 11.196 26.859 1.00 40.16 220 ALA A N 1
ATOM 1753 C CA . ALA A 1 220 ? 14.875 10.509 26.332 1.00 40.16 220 ALA A CA 1
ATOM 1754 C C . ALA A 1 220 ? 15.510 11.355 25.220 1.00 40.16 220 ALA A C 1
ATOM 1756 O O . ALA A 1 220 ? 14.859 11.781 24.271 1.00 40.16 220 ALA A O 1
ATOM 1757 N N . ALA A 1 221 ? 16.799 11.627 25.380 1.00 51.47 221 ALA A N 1
ATOM 1758 C CA . ALA A 1 221 ? 17.608 12.431 24.488 1.00 51.47 221 ALA A CA 1
ATOM 1759 C C . ALA A 1 221 ? 17.771 11.780 23.106 1.00 51.47 221 ALA A C 1
ATOM 1761 O O . ALA A 1 221 ? 18.263 10.659 23.004 1.00 51.47 221 ALA A O 1
ATOM 1762 N N . MET A 1 222 ? 17.494 12.535 22.043 1.00 43.88 222 MET A N 1
ATOM 1763 C CA . MET A 1 222 ? 18.153 12.345 20.754 1.00 43.88 222 MET A CA 1
ATOM 1764 C C . MET A 1 222 ? 18.581 13.698 20.193 1.00 43.88 222 MET A C 1
ATOM 1766 O O . MET A 1 222 ? 17.806 14.644 20.081 1.00 43.88 222 MET A O 1
ATOM 1770 N N . ARG A 1 223 ? 19.880 13.776 19.913 1.00 54.22 223 ARG A N 1
ATOM 1771 C CA . ARG A 1 223 ? 20.584 14.914 19.326 1.00 54.22 223 ARG A CA 1
ATOM 1772 C C . ARG A 1 223 ? 20.019 15.219 17.931 1.00 54.22 223 ARG A C 1
ATOM 1774 O O . ARG A 1 223 ? 19.936 14.287 17.134 1.00 54.22 223 ARG A O 1
ATOM 1781 N N . PRO A 1 224 ? 19.738 16.481 17.570 1.00 47.84 224 PRO A N 1
ATOM 1782 C CA . PRO A 1 224 ? 19.559 16.827 16.170 1.00 47.84 224 PRO A CA 1
ATOM 1783 C C . PRO A 1 224 ? 20.929 16.872 15.481 1.00 47.84 224 PRO A C 1
ATOM 1785 O O . PRO A 1 224 ? 21.811 17.652 15.844 1.00 47.84 224 PRO A O 1
ATOM 1788 N N . ILE A 1 225 ? 21.107 15.999 14.492 1.00 52.31 225 ILE A N 1
ATOM 1789 C CA . ILE A 1 225 ? 22.156 16.119 13.482 1.00 52.31 225 ILE A CA 1
ATOM 1790 C C . ILE A 1 225 ? 21.818 17.355 12.646 1.00 52.31 225 ILE A C 1
ATOM 1792 O O . ILE A 1 225 ? 20.744 17.447 12.058 1.00 52.31 225 ILE A O 1
ATOM 1796 N N . VAL A 1 226 ? 22.736 18.314 12.643 1.00 51.66 226 VAL A N 1
ATOM 1797 C CA . VAL A 1 226 ? 22.712 19.514 11.806 1.00 51.66 226 VAL A CA 1
ATOM 1798 C C . VAL A 1 226 ? 22.917 19.093 10.346 1.00 51.66 226 VAL A C 1
ATOM 1800 O O . VAL A 1 226 ? 23.963 18.510 10.054 1.00 51.66 226 VAL A O 1
ATOM 1803 N N . PRO A 1 227 ? 22.003 19.390 9.405 1.00 52.88 227 PRO A N 1
ATOM 1804 C CA . PRO A 1 227 ? 22.359 19.384 7.997 1.00 52.88 227 PRO A CA 1
ATOM 1805 C C . PRO A 1 227 ? 23.043 20.712 7.642 1.00 52.88 227 PRO A C 1
ATOM 1807 O O . PRO A 1 227 ? 22.595 21.796 8.021 1.00 52.88 227 PRO A O 1
ATOM 1810 N N . ALA A 1 228 ? 24.168 20.605 6.940 1.00 54.06 228 ALA A N 1
ATOM 1811 C CA . ALA A 1 228 ? 24.947 21.722 6.421 1.00 54.06 228 ALA A CA 1
ATOM 1812 C C . ALA A 1 228 ? 24.125 22.610 5.458 1.00 54.06 228 ALA A C 1
ATOM 1814 O O . ALA A 1 228 ? 23.251 22.098 4.753 1.00 54.06 228 ALA A O 1
ATOM 1815 N N . PRO A 1 229 ? 24.412 23.922 5.371 1.00 51.38 229 PRO A N 1
ATOM 1816 C CA . PRO A 1 229 ? 23.762 24.800 4.406 1.00 51.38 229 PRO A CA 1
ATOM 1817 C C . PRO A 1 229 ? 24.319 24.557 2.994 1.00 51.38 229 PRO A C 1
ATOM 1819 O O . PRO A 1 229 ? 25.521 24.680 2.759 1.00 51.38 229 PRO A O 1
ATOM 1822 N N . LEU A 1 230 ? 23.434 24.227 2.051 1.00 52.44 230 LEU A N 1
ATOM 1823 C CA . LEU A 1 230 ? 23.714 24.234 0.611 1.00 52.44 230 LEU A CA 1
ATOM 1824 C C . LEU A 1 230 ? 23.499 25.643 0.020 1.00 52.44 230 LEU A C 1
ATOM 1826 O O . LEU A 1 230 ? 22.746 26.438 0.591 1.00 52.44 230 LEU A O 1
ATOM 1830 N N . PRO A 1 231 ? 24.183 25.983 -1.090 1.00 56.84 231 PRO A N 1
ATOM 1831 C CA . PRO A 1 231 ? 24.335 27.359 -1.546 1.00 56.84 231 PRO A CA 1
ATOM 1832 C C . PRO A 1 231 ? 23.068 27.918 -2.200 1.00 56.84 231 PRO A C 1
ATOM 1834 O O . PRO A 1 231 ? 22.330 27.224 -2.896 1.00 56.84 231 PRO A O 1
ATOM 1837 N N . ALA A 1 232 ? 22.861 29.216 -1.985 1.00 39.25 232 ALA A N 1
ATOM 1838 C CA . ALA A 1 232 ? 21.789 30.009 -2.560 1.00 39.25 232 ALA A CA 1
ATOM 1839 C C . ALA A 1 232 ? 21.855 30.022 -4.097 1.00 39.25 232 ALA A C 1
ATOM 1841 O O . ALA A 1 232 ? 22.797 30.557 -4.683 1.00 39.25 232 ALA A O 1
ATOM 1842 N N . CYS A 1 233 ? 20.819 29.481 -4.738 1.00 35.44 233 CYS A N 1
ATOM 1843 C CA . CYS A 1 233 ? 20.528 29.702 -6.149 1.00 35.44 233 CYS A CA 1
ATOM 1844 C C . CYS A 1 233 ? 19.486 30.815 -6.316 1.00 35.44 233 CYS A C 1
ATOM 1846 O O . CYS A 1 233 ? 18.603 31.035 -5.490 1.00 35.44 233 CYS A O 1
ATOM 1848 N N . HIS A 1 234 ? 19.673 31.541 -7.406 1.00 39.78 234 HIS A N 1
ATOM 1849 C CA . HIS A 1 234 ? 19.139 32.848 -7.738 1.00 39.78 234 HIS A CA 1
ATOM 1850 C C . HIS A 1 234 ? 17.607 32.951 -7.840 1.00 39.78 234 HIS A C 1
ATOM 1852 O O . HIS A 1 234 ? 16.950 32.179 -8.527 1.00 39.78 234 HIS A O 1
ATOM 1858 N N . SER A 1 235 ? 17.092 34.002 -7.193 1.00 49.16 235 SER A N 1
ATOM 1859 C CA . SER A 1 235 ? 16.092 34.963 -7.681 1.00 49.16 235 SER A CA 1
ATOM 1860 C C . SER A 1 235 ? 15.249 34.542 -8.891 1.00 49.16 235 SER A C 1
ATOM 1862 O O . SER A 1 235 ? 15.685 34.645 -10.037 1.00 49.16 235 SER A O 1
ATOM 1864 N N . THR A 1 236 ? 13.982 34.223 -8.637 1.00 42.53 236 THR A N 1
ATOM 1865 C CA . THR A 1 236 ? 12.890 34.465 -9.586 1.00 42.53 236 THR A CA 1
ATOM 1866 C C . THR A 1 236 ? 11.724 35.097 -8.830 1.00 42.53 236 THR A C 1
ATOM 1868 O O . THR A 1 236 ? 11.255 34.587 -7.816 1.00 42.53 236 THR A O 1
ATOM 1871 N N . GLN A 1 237 ? 11.330 36.283 -9.291 1.00 44.00 237 GLN A N 1
ATOM 1872 C CA . GLN A 1 237 ? 10.200 37.065 -8.798 1.00 44.00 237 GLN A CA 1
ATOM 1873 C C . GLN A 1 237 ? 8.891 36.302 -9.014 1.00 44.00 237 GLN A C 1
ATOM 1875 O O . GLN A 1 237 ? 8.497 36.061 -10.153 1.00 44.00 237 GLN A O 1
ATOM 1880 N N . THR A 1 238 ? 8.181 36.008 -7.928 1.00 41.00 238 THR A N 1
ATOM 1881 C CA . THR A 1 238 ? 6.776 35.594 -7.978 1.00 41.00 238 THR A CA 1
ATOM 1882 C C . THR A 1 238 ? 5.900 36.824 -7.770 1.00 41.00 238 THR A C 1
ATOM 1884 O O . THR A 1 238 ? 5.894 37.431 -6.700 1.00 41.00 238 THR A O 1
ATOM 1887 N N . VAL A 1 239 ? 5.177 37.203 -8.822 1.00 47.81 239 VAL A N 1
ATOM 1888 C CA . VAL A 1 239 ? 4.138 38.236 -8.811 1.00 47.81 239 VAL A CA 1
ATOM 1889 C C . VAL A 1 239 ? 2.941 37.717 -8.012 1.00 47.81 239 VAL A C 1
ATOM 1891 O O . VAL A 1 239 ? 2.366 36.681 -8.335 1.00 47.81 239 VAL A O 1
ATOM 1894 N N . PHE A 1 240 ? 2.572 38.444 -6.959 1.00 37.22 240 PHE A N 1
ATOM 1895 C CA . PHE A 1 240 ? 1.367 38.211 -6.165 1.00 37.22 240 PHE A CA 1
ATOM 1896 C C . PHE A 1 240 ? 0.148 38.752 -6.932 1.00 37.22 240 PHE A C 1
ATOM 1898 O O . PHE A 1 240 ? 0.047 39.959 -7.150 1.00 37.22 240 PHE A O 1
ATOM 1905 N N . ILE A 1 241 ? -0.783 37.881 -7.325 1.00 48.41 241 ILE A N 1
ATOM 1906 C CA . ILE A 1 241 ? -2.135 38.266 -7.763 1.00 48.41 241 ILE A CA 1
ATOM 1907 C C . ILE A 1 241 ? -3.109 37.778 -6.682 1.00 48.41 241 ILE A C 1
ATOM 1909 O O . ILE A 1 241 ? -3.237 36.565 -6.506 1.00 48.41 241 ILE A O 1
ATOM 1913 N N . PRO A 1 242 ? -3.795 38.662 -5.937 1.00 53.75 242 PRO A N 1
ATOM 1914 C CA . PRO A 1 242 ? -4.834 38.237 -5.012 1.00 53.75 242 PRO A CA 1
ATOM 1915 C C . PRO A 1 242 ? -6.139 37.991 -5.781 1.00 53.75 242 PRO A C 1
ATOM 1917 O O . PRO A 1 242 ? -6.800 38.929 -6.222 1.00 53.75 242 PRO A O 1
ATOM 1920 N N . CYS A 1 243 ? -6.524 36.724 -5.934 1.00 42.03 243 CYS A N 1
ATOM 1921 C CA . CYS A 1 243 ? -7.884 36.359 -6.323 1.00 42.03 243 CYS A CA 1
ATOM 1922 C C . CYS A 1 243 ? -8.757 36.290 -5.065 1.00 42.03 243 CYS A C 1
ATOM 1924 O O . CYS A 1 243 ? -8.727 35.300 -4.335 1.00 42.03 243 CYS A O 1
ATOM 1926 N N . GLU A 1 244 ? -9.558 37.328 -4.823 1.00 46.59 244 GLU A N 1
ATOM 1927 C CA . GLU A 1 244 ? -10.743 37.193 -3.979 1.00 46.59 244 GLU A CA 1
ATOM 1928 C C . GLU A 1 244 ? -11.762 36.298 -4.692 1.00 46.59 244 GLU A C 1
ATOM 1930 O O . GLU A 1 244 ? -12.399 36.704 -5.664 1.00 46.59 244 GLU A O 1
ATOM 1935 N N . LEU A 1 245 ? -11.925 35.068 -4.205 1.00 44.72 245 LEU A N 1
ATOM 1936 C CA . LEU A 1 245 ? -12.994 34.171 -4.633 1.00 44.72 245 LEU A CA 1
ATOM 1937 C C . LEU A 1 245 ? -14.047 34.092 -3.528 1.00 44.72 245 LEU A C 1
ATOM 1939 O O . LEU A 1 245 ? -13.967 33.323 -2.573 1.00 44.72 245 LEU A O 1
ATOM 1943 N N . ARG A 1 246 ? -15.046 34.959 -3.683 1.00 43.28 246 ARG A N 1
ATOM 1944 C CA . ARG A 1 246 ? -16.278 35.021 -2.902 1.00 43.28 246 ARG A CA 1
ATOM 1945 C C . ARG A 1 246 ? -17.179 33.857 -3.327 1.00 43.28 246 ARG A C 1
ATOM 1947 O O . ARG A 1 246 ? -17.851 33.938 -4.351 1.00 43.28 246 ARG A O 1
ATOM 1954 N N . ILE A 1 247 ? -17.182 32.766 -2.562 1.00 44.66 247 ILE A N 1
ATOM 1955 C CA . ILE A 1 247 ? -18.089 31.633 -2.792 1.00 44.66 247 ILE A CA 1
ATOM 1956 C C . ILE A 1 247 ? -19.495 32.042 -2.332 1.00 44.66 247 ILE A C 1
ATOM 1958 O O . ILE A 1 247 ? -19.774 32.118 -1.136 1.00 44.66 247 ILE A O 1
ATOM 1962 N N . GLN A 1 248 ? -20.376 32.338 -3.289 1.00 42.91 248 GLN A N 1
ATOM 1963 C CA . GLN A 1 248 ? -21.820 32.358 -3.061 1.00 42.91 248 GLN A CA 1
ATOM 1964 C C . GLN A 1 248 ? -22.349 30.922 -3.111 1.00 42.91 248 GLN A C 1
ATOM 1966 O O . GLN A 1 248 ? -22.046 30.166 -4.033 1.00 42.91 248 GLN A O 1
ATOM 1971 N N . ALA A 1 249 ? -23.140 30.560 -2.104 1.00 44.81 249 ALA A N 1
ATOM 1972 C CA . ALA A 1 249 ? -23.870 29.305 -2.045 1.00 44.81 249 ALA A CA 1
ATOM 1973 C C . ALA A 1 249 ? -24.914 29.239 -3.173 1.00 44.81 249 ALA A C 1
ATOM 1975 O O . ALA A 1 249 ? -25.777 30.110 -3.278 1.00 44.81 249 ALA A O 1
ATOM 1976 N N . VAL A 1 250 ? -24.843 28.191 -3.995 1.00 51.62 250 VAL A N 1
ATOM 1977 C CA . VAL A 1 250 ? -25.860 27.849 -4.998 1.00 51.62 250 VAL A CA 1
ATOM 1978 C C . VAL A 1 250 ? -26.742 26.734 -4.420 1.00 51.62 250 VAL A C 1
ATOM 1980 O O . VAL A 1 250 ? -26.199 25.750 -3.912 1.00 51.62 250 VAL A O 1
ATOM 1983 N N . PRO A 1 251 ? -28.081 26.859 -4.453 1.00 54.97 251 PRO A N 1
ATOM 1984 C CA . PRO A 1 251 ? -28.975 25.855 -3.895 1.00 54.97 251 PRO A CA 1
ATOM 1985 C C . PRO A 1 251 ? -29.047 24.595 -4.771 1.00 54.97 251 PRO A C 1
ATOM 1987 O O . PRO A 1 251 ? -29.121 24.654 -5.998 1.00 54.97 251 PRO A O 1
ATOM 1990 N N . LEU A 1 252 ? -29.055 23.449 -4.090 1.00 49.66 252 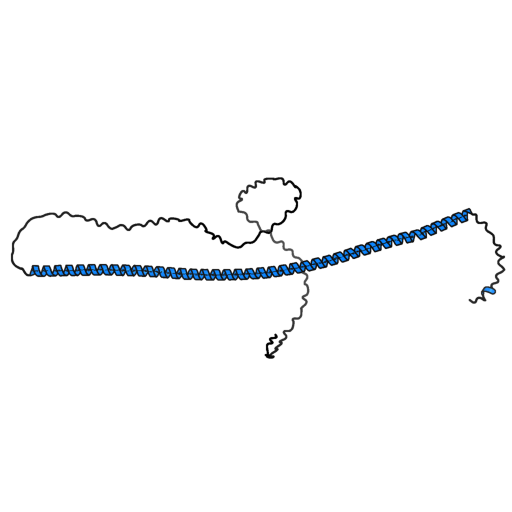LEU A N 1
ATOM 1991 C CA . LEU A 1 252 ? -29.298 22.108 -4.618 1.00 49.66 252 LEU A CA 1
ATOM 1992 C C . LEU A 1 252 ? -30.685 22.018 -5.268 1.00 49.66 252 LEU A C 1
ATOM 1994 O O . LEU A 1 252 ? -31.693 22.229 -4.596 1.00 49.66 252 LEU A O 1
ATOM 1998 N N . GLY A 1 253 ? -30.747 21.638 -6.547 1.00 56.12 253 GLY A N 1
ATOM 1999 C CA . GLY A 1 253 ? -32.022 21.303 -7.179 1.00 56.12 253 GLY A CA 1
ATOM 2000 C C . GLY A 1 253 ? -32.012 21.243 -8.703 1.00 56.12 253 GLY A C 1
ATOM 2001 O O . GLY A 1 253 ? -32.686 22.047 -9.331 1.00 56.12 253 GLY A O 1
ATOM 2002 N N . ALA A 1 254 ? -31.300 20.285 -9.301 1.00 44.09 254 ALA A N 1
ATOM 2003 C CA . ALA A 1 254 ? -31.615 19.781 -10.644 1.00 44.09 254 ALA A CA 1
ATOM 2004 C C . ALA A 1 254 ? -30.905 18.440 -10.884 1.00 44.09 254 ALA A C 1
ATOM 2006 O O . ALA A 1 254 ? -29.679 18.360 -10.864 1.00 44.09 254 ALA A O 1
ATOM 2007 N N . GLN A 1 255 ? -31.688 17.381 -11.091 1.00 55.66 255 GLN A N 1
ATOM 2008 C CA . GLN A 1 255 ? -31.198 16.067 -11.507 1.00 55.66 255 GLN A CA 1
ATOM 2009 C C . GLN A 1 255 ? -30.687 16.128 -12.957 1.00 55.66 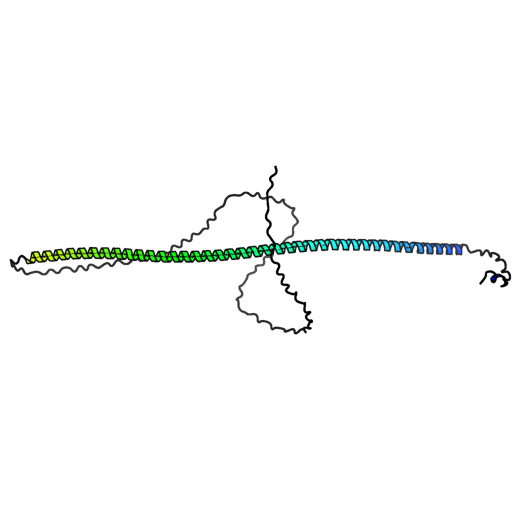255 GLN A C 1
ATOM 2011 O O . GLN A 1 255 ? -31.371 16.716 -13.799 1.00 55.66 255 GLN A O 1
ATOM 2016 N N . PRO A 1 256 ? -29.553 15.494 -13.300 1.00 51.41 256 PRO A N 1
ATOM 2017 C CA . PRO A 1 256 ? -29.192 15.290 -14.692 1.00 51.41 256 PRO A CA 1
ATOM 2018 C C . PRO A 1 256 ? -29.908 14.056 -15.260 1.00 51.41 256 PRO A C 1
ATOM 2020 O O . PRO A 1 256 ? -29.779 12.938 -14.762 1.00 51.41 256 PRO A O 1
ATOM 2023 N N . LEU A 1 257 ? -30.659 14.295 -16.335 1.00 50.00 257 LEU A N 1
ATOM 2024 C CA . LEU A 1 257 ? -31.197 13.288 -17.243 1.00 50.00 257 LEU A CA 1
ATOM 2025 C C . LEU A 1 257 ? -30.065 12.407 -17.794 1.00 50.00 257 LEU A C 1
ATOM 2027 O O . LEU A 1 257 ? -29.078 12.897 -18.339 1.00 50.00 257 LEU A O 1
ATOM 2031 N N . VAL A 1 258 ? -30.254 11.099 -17.658 1.00 55.59 258 VAL A N 1
ATOM 2032 C CA . VAL A 1 258 ? -29.407 10.033 -18.203 1.00 55.59 258 VAL A CA 1
ATOM 2033 C C . VAL A 1 258 ? -29.451 10.078 -19.740 1.00 55.59 258 VAL A C 1
ATOM 2035 O O . VAL A 1 258 ? -30.552 10.026 -20.294 1.00 55.59 258 VAL A O 1
ATOM 2038 N N . PRO A 1 259 ? -28.320 10.147 -20.468 1.00 56.56 259 PRO A N 1
ATOM 2039 C CA . PRO A 1 259 ? -28.340 9.962 -21.911 1.00 56.56 259 PRO A CA 1
ATOM 2040 C C . PRO A 1 259 ? -28.439 8.473 -22.264 1.00 56.56 259 PRO A C 1
ATOM 2042 O O . PRO A 1 259 ? -27.759 7.617 -21.699 1.00 56.56 259 PRO A O 1
ATOM 2045 N N . ALA A 1 260 ? -29.336 8.199 -23.207 1.00 45.22 260 ALA A N 1
ATOM 2046 C CA . ALA A 1 260 ? -29.714 6.889 -23.705 1.00 45.22 260 ALA A CA 1
ATOM 2047 C C . ALA A 1 260 ? -28.535 6.063 -24.249 1.00 45.22 260 ALA A C 1
ATOM 2049 O O . ALA A 1 260 ? -27.621 6.572 -24.899 1.00 45.22 260 ALA A O 1
ATOM 2050 N N . ALA A 1 261 ? -28.628 4.757 -24.008 1.00 40.56 261 ALA A N 1
ATOM 2051 C CA . ALA A 1 261 ? -27.752 3.723 -24.526 1.00 40.56 261 ALA A CA 1
ATOM 2052 C C . ALA A 1 261 ? -27.703 3.729 -26.064 1.00 40.56 261 ALA A C 1
ATOM 2054 O O . ALA A 1 261 ? -28.719 3.540 -26.732 1.00 40.56 261 ALA A O 1
ATOM 2055 N N . TYR A 1 262 ? -26.500 3.867 -26.620 1.00 48.31 262 TYR A N 1
ATOM 2056 C CA . TYR A 1 262 ? -26.206 3.427 -27.980 1.00 48.31 262 TYR A CA 1
ATOM 2057 C C . TYR A 1 262 ? -25.753 1.967 -27.924 1.00 48.31 262 TYR A C 1
ATOM 2059 O O . TYR A 1 262 ? -24.641 1.654 -27.500 1.00 48.31 262 TYR A O 1
ATOM 2067 N N . HIS A 1 263 ? -26.632 1.065 -28.355 1.00 44.91 263 HIS A N 1
ATOM 2068 C CA . HIS A 1 263 ? -26.280 -0.314 -28.666 1.00 44.91 263 HIS A CA 1
ATOM 2069 C C . HIS A 1 263 ? -25.439 -0.332 -29.948 1.00 44.91 263 HIS A C 1
ATOM 2071 O O . HIS A 1 263 ? -25.963 -0.156 -31.045 1.00 44.91 263 HIS A O 1
ATOM 2077 N N . SER A 1 264 ? -24.131 -0.544 -29.806 1.00 48.25 264 SER A N 1
ATOM 2078 C CA . SER A 1 264 ? -23.246 -0.881 -30.921 1.00 48.25 264 SER A CA 1
ATOM 2079 C C . SER A 1 264 ? -23.175 -2.402 -31.042 1.00 48.25 264 SER A C 1
ATOM 2081 O O . SER A 1 264 ? -22.503 -3.077 -30.264 1.00 48.25 264 SER A O 1
ATOM 2083 N N . THR A 1 265 ? -23.932 -2.955 -31.987 1.00 53.84 265 THR A N 1
ATOM 2084 C CA . THR A 1 265 ? -23.863 -4.363 -32.384 1.00 53.84 265 THR A CA 1
ATOM 2085 C C . THR A 1 265 ? -22.669 -4.564 -33.317 1.00 53.84 265 THR A C 1
ATOM 2087 O O . THR A 1 265 ? -22.769 -4.324 -34.520 1.00 53.84 265 THR A O 1
ATOM 2090 N N . GLY A 1 266 ? -21.535 -4.994 -32.765 1.00 48.44 266 GLY A N 1
ATOM 2091 C CA . GLY A 1 266 ? -20.418 -5.541 -33.538 1.00 48.44 266 GLY A CA 1
ATOM 2092 C C . GLY A 1 266 ? -20.578 -7.058 -33.740 1.00 48.44 266 GLY A C 1
ATOM 2093 O O . GLY A 1 266 ? -21.046 -7.733 -32.822 1.00 48.44 266 GLY A O 1
ATOM 2094 N N . PRO A 1 267 ? -20.216 -7.619 -34.909 1.00 56.91 267 PRO A N 1
ATOM 2095 C CA . PRO A 1 267 ? -20.346 -9.049 -35.175 1.00 56.91 267 PRO A CA 1
ATOM 2096 C C . PRO A 1 267 ? -19.287 -9.856 -34.412 1.00 56.91 267 PRO A C 1
ATOM 2098 O O . PRO A 1 267 ? -18.087 -9.725 -34.646 1.00 56.91 267 PRO A O 1
ATOM 2101 N N . THR A 1 268 ? -19.744 -10.714 -33.500 1.00 51.09 268 THR A N 1
ATOM 2102 C CA . THR A 1 268 ? -18.917 -11.706 -32.808 1.00 51.09 268 THR A CA 1
ATOM 2103 C C . THR A 1 268 ? -18.688 -12.905 -33.724 1.00 51.09 268 THR A C 1
ATOM 2105 O O . THR A 1 268 ? -19.593 -13.699 -33.974 1.00 51.09 268 THR A O 1
ATOM 2108 N N . THR A 1 269 ? -17.468 -13.046 -34.229 1.00 59.69 269 THR A N 1
ATOM 2109 C CA . THR A 1 269 ? -16.992 -14.269 -34.882 1.00 59.69 269 THR A CA 1
ATOM 2110 C C . THR A 1 269 ? -16.791 -15.356 -33.814 1.00 59.69 269 THR A C 1
ATOM 2112 O O . THR A 1 269 ? -16.102 -15.094 -32.825 1.00 59.69 269 THR A O 1
ATOM 2115 N N . PRO A 1 270 ? -17.356 -16.569 -33.956 1.00 59.72 270 PRO A N 1
ATOM 2116 C CA . PRO A 1 270 ? -17.144 -17.639 -32.987 1.00 59.72 270 PRO A CA 1
ATOM 2117 C C . PRO A 1 270 ? -15.743 -18.243 -33.149 1.00 59.72 270 PRO A C 1
ATOM 2119 O O . PRO A 1 270 ? -15.416 -18.840 -34.174 1.00 59.72 270 PRO A O 1
ATOM 2122 N N . HIS A 1 271 ? -14.915 -18.092 -32.118 1.00 55.47 271 HIS A N 1
ATOM 2123 C CA . HIS A 1 271 ? -13.643 -18.795 -31.983 1.00 55.47 271 HIS A CA 1
ATOM 2124 C C . HIS A 1 271 ? -13.925 -20.238 -31.514 1.00 55.47 271 HIS A C 1
ATOM 2126 O O . HIS A 1 271 ? -14.635 -20.410 -30.520 1.00 55.47 271 HIS A O 1
ATOM 2132 N N . PRO A 1 272 ? -13.418 -21.291 -32.185 1.00 64.00 272 PRO A N 1
ATOM 2133 C CA . PRO A 1 272 ? -13.614 -22.662 -31.722 1.00 64.00 272 PRO A CA 1
ATOM 2134 C C . PRO A 1 272 ? -12.866 -22.914 -30.406 1.00 64.00 272 PRO A C 1
ATOM 2136 O O . PRO A 1 272 ? -11.655 -22.712 -30.318 1.00 64.00 272 PRO A O 1
ATOM 2139 N N . GLN A 1 273 ? -13.612 -23.370 -29.396 1.00 48.25 273 GLN A N 1
ATOM 2140 C CA . GLN A 1 273 ? -13.098 -23.901 -28.135 1.00 48.25 273 GLN A CA 1
ATOM 2141 C C . GLN A 1 273 ? -12.173 -25.091 -28.415 1.00 48.25 273 GLN A C 1
ATOM 2143 O O . GLN A 1 273 ? -12.628 -26.175 -28.780 1.00 48.25 273 GLN A O 1
ATOM 2148 N N . ALA A 1 274 ? -10.873 -24.901 -28.200 1.00 53.72 274 ALA A N 1
ATOM 2149 C CA . ALA A 1 274 ? -9.952 -26.007 -28.004 1.00 53.72 274 ALA A CA 1
ATOM 2150 C C . ALA A 1 274 ? -10.234 -26.612 -26.620 1.00 53.72 274 ALA A C 1
ATOM 2152 O O . ALA A 1 274 ? -9.952 -26.001 -25.589 1.00 53.72 274 ALA A O 1
ATOM 2153 N N . GLN A 1 275 ? -10.846 -27.796 -26.607 1.00 52.56 275 GLN A N 1
ATOM 2154 C CA . GLN A 1 275 ? -10.956 -28.635 -25.419 1.00 52.56 275 GLN A CA 1
ATOM 2155 C C . GLN A 1 275 ? -9.546 -29.015 -24.965 1.00 52.56 275 GLN A C 1
ATOM 2157 O O . GLN A 1 275 ? -8.851 -29.777 -25.636 1.00 52.56 275 GLN A O 1
ATOM 2162 N N . MET A 1 276 ? -9.119 -28.474 -23.826 1.00 55.69 276 MET A N 1
ATOM 2163 C CA . MET A 1 276 ? -7.975 -29.016 -23.106 1.00 55.69 276 MET A CA 1
ATOM 2164 C C . MET A 1 276 ? -8.405 -30.302 -22.383 1.00 55.69 276 MET A C 1
ATOM 2166 O O . MET A 1 276 ? -9.437 -30.289 -21.706 1.00 55.69 276 MET A O 1
ATOM 2170 N N . PRO A 1 277 ? -7.652 -31.408 -22.509 1.00 65.62 277 PRO A N 1
ATOM 2171 C CA . PRO A 1 277 ? -7.920 -32.623 -21.753 1.00 65.62 277 PRO A CA 1
ATOM 2172 C C . PRO A 1 277 ? -7.672 -32.379 -20.259 1.00 65.62 277 PRO A C 1
ATOM 2174 O O . PRO A 1 277 ? -6.663 -31.791 -19.868 1.00 65.62 277 PRO A O 1
ATOM 2177 N N . GLN A 1 278 ? -8.621 -32.818 -19.433 1.00 60.81 278 GLN A N 1
ATOM 2178 C CA . GLN A 1 278 ? -8.513 -32.765 -17.979 1.00 60.81 278 GLN A CA 1
ATOM 2179 C C . GLN A 1 278 ? -7.393 -33.697 -17.491 1.00 60.81 278 GLN A C 1
ATOM 2181 O O . GLN A 1 278 ? -7.290 -34.817 -17.995 1.00 60.81 278 GLN A O 1
ATOM 2186 N N . PRO A 1 279 ? -6.561 -33.274 -16.522 1.00 61.62 279 PRO A N 1
ATOM 2187 C CA . PRO A 1 279 ? -5.612 -34.170 -15.888 1.00 61.62 279 PRO A CA 1
ATOM 2188 C C . PRO A 1 279 ? -6.358 -35.185 -15.019 1.00 61.62 279 PRO A C 1
ATOM 2190 O O . PRO A 1 279 ? -7.138 -34.840 -14.130 1.00 61.62 279 PRO A O 1
ATOM 2193 N N . ASP A 1 280 ? -6.094 -36.442 -15.345 1.00 54.91 280 ASP A N 1
ATOM 2194 C CA . ASP A 1 280 ? -6.579 -37.646 -14.696 1.00 54.91 280 ASP A CA 1
ATOM 2195 C C . ASP A 1 280 ? -6.289 -37.610 -13.188 1.00 54.91 280 ASP A C 1
ATOM 2197 O O . ASP A 1 280 ? -5.177 -37.307 -12.742 1.00 54.91 280 ASP A O 1
ATOM 2201 N N . SER A 1 281 ? -7.321 -37.892 -12.400 1.00 52.31 281 SER A N 1
ATOM 2202 C CA . SER A 1 281 ? -7.269 -37.914 -10.940 1.00 52.31 281 SER A CA 1
ATOM 2203 C C . SER A 1 281 ? -6.591 -39.207 -10.498 1.00 52.31 281 SER A C 1
ATOM 2205 O O . SER A 1 281 ? -7.240 -40.208 -10.213 1.00 52.31 281 SER A O 1
ATOM 2207 N N . GLY A 1 282 ? -5.259 -39.195 -10.494 1.00 55.16 282 GLY A N 1
ATOM 2208 C CA . GLY A 1 282 ? -4.444 -40.296 -10.000 1.00 55.16 282 GLY A CA 1
ATOM 2209 C C . GLY A 1 282 ? -4.507 -40.403 -8.478 1.00 55.16 282 GLY A C 1
ATOM 2210 O O . GLY A 1 282 ? -3.761 -39.729 -7.769 1.00 55.16 282 GLY A O 1
ATOM 2211 N N . ASP A 1 283 ? -5.372 -41.292 -7.993 1.00 52.56 283 ASP A N 1
ATOM 2212 C CA . ASP A 1 283 ? -5.382 -41.828 -6.633 1.00 52.56 283 ASP A CA 1
ATOM 2213 C C . ASP A 1 283 ? -4.026 -42.473 -6.284 1.00 52.56 283 ASP A C 1
ATOM 2215 O O . ASP A 1 283 ? -3.754 -43.639 -6.572 1.00 52.56 283 ASP A O 1
ATOM 2219 N N . GLY A 1 284 ? -3.159 -41.705 -5.626 1.00 51.97 284 GLY A N 1
ATOM 2220 C CA . GLY A 1 284 ? -1.877 -42.153 -5.087 1.00 51.97 284 GLY A CA 1
ATOM 2221 C C . GLY A 1 284 ? -1.945 -42.410 -3.585 1.00 51.97 284 GLY A C 1
ATOM 2222 O O . GLY A 1 284 ? -1.378 -41.661 -2.793 1.00 51.97 284 GLY A O 1
ATOM 2223 N N . ARG A 1 285 ? -2.633 -43.483 -3.181 1.00 50.50 285 ARG A N 1
ATOM 2224 C CA . ARG A 1 285 ? -2.569 -44.052 -1.823 1.00 50.50 285 ARG A CA 1
ATOM 2225 C C . ARG A 1 285 ? -1.133 -44.522 -1.537 1.00 50.50 285 ARG A C 1
ATOM 2227 O O . ARG A 1 285 ? -0.741 -45.610 -1.942 1.00 50.50 285 ARG A O 1
ATOM 2234 N N . GLY A 1 286 ? -0.355 -43.707 -0.829 1.00 52.06 286 GLY A N 1
ATOM 2235 C CA . GLY A 1 286 ? 0.978 -44.046 -0.324 1.00 52.06 286 GLY A CA 1
ATOM 2236 C C . GLY A 1 286 ? 0.996 -44.063 1.199 1.00 52.06 286 GLY A C 1
ATOM 2237 O O . GLY A 1 286 ? 1.268 -43.056 1.843 1.00 52.06 286 GLY A O 1
ATOM 2238 N N . THR A 1 287 ? 0.661 -45.210 1.778 1.00 52.09 287 THR A N 1
ATOM 2239 C CA . THR A 1 287 ? 0.768 -45.495 3.209 1.00 52.09 287 THR A CA 1
ATOM 2240 C C . THR A 1 287 ? 2.220 -45.716 3.643 1.00 52.09 287 THR A C 1
ATOM 2242 O O . THR A 1 287 ? 2.963 -46.422 2.971 1.00 52.09 287 THR A O 1
ATOM 2245 N N . SER A 1 288 ? 2.527 -45.228 4.850 1.00 51.12 288 SER A N 1
ATOM 2246 C CA . SER A 1 288 ? 3.459 -45.787 5.849 1.00 51.12 288 SER A CA 1
ATOM 2247 C C . SER A 1 288 ? 4.960 -45.901 5.533 1.00 51.12 288 SER A C 1
ATOM 2249 O O . SER A 1 288 ? 5.386 -46.685 4.694 1.00 51.12 288 SER A O 1
ATOM 2251 N N . GLY A 1 289 ? 5.766 -45.252 6.377 1.00 48.00 289 GLY A N 1
ATOM 2252 C CA . GLY A 1 289 ? 7.186 -45.550 6.589 1.00 48.00 289 GLY A CA 1
ATOM 2253 C C . GLY A 1 289 ? 7.822 -44.456 7.451 1.00 48.00 289 GLY A C 1
ATOM 2254 O O . GLY A 1 289 ? 8.172 -43.405 6.945 1.00 48.00 289 GLY A O 1
ATOM 2255 N N . SER A 1 290 ? 7.748 -44.547 8.776 1.00 52.03 290 SER A N 1
ATOM 2256 C CA . SER A 1 290 ? 8.704 -45.254 9.642 1.00 52.03 290 SER A CA 1
ATOM 2257 C C . SER A 1 290 ? 9.675 -44.274 10.313 1.00 52.03 290 SER A C 1
ATOM 2259 O O . SER A 1 290 ? 10.563 -43.699 9.698 1.00 52.03 290 SER A O 1
ATOM 2261 N N . THR A 1 291 ? 9.453 -44.136 11.615 1.00 51.84 291 THR A N 1
ATOM 2262 C CA . THR A 1 291 ? 10.366 -43.762 12.702 1.00 51.84 291 THR A CA 1
ATOM 2263 C C . THR A 1 291 ? 11.877 -43.879 12.445 1.00 51.84 291 THR A C 1
ATOM 2265 O O . THR A 1 291 ? 12.366 -44.940 12.061 1.00 51.84 291 THR A O 1
ATOM 2268 N N . GLY A 1 292 ? 12.605 -42.842 12.863 1.00 54.47 292 GLY A N 1
ATOM 2269 C CA . GLY A 1 292 ? 13.979 -42.874 13.389 1.00 54.47 292 GLY A CA 1
ATOM 2270 C C . GLY A 1 292 ? 14.203 -41.534 14.097 1.00 54.47 292 GLY A C 1
ATOM 2271 O O . GLY A 1 292 ? 14.128 -40.496 13.453 1.00 54.47 292 GLY A O 1
ATOM 2272 N N . ASP A 1 293 ? 14.177 -41.409 15.424 1.00 53.84 293 ASP A N 1
ATOM 2273 C CA . ASP A 1 293 ? 15.006 -42.005 16.488 1.00 53.84 293 ASP A CA 1
ATOM 2274 C C . ASP A 1 293 ? 16.528 -41.809 16.314 1.00 53.84 293 ASP A C 1
ATOM 2276 O O . ASP A 1 293 ? 17.110 -42.231 15.320 1.00 53.84 293 ASP A O 1
ATOM 2280 N N . ARG A 1 294 ? 17.133 -41.255 17.381 1.00 48.88 294 ARG A N 1
ATOM 2281 C CA . ARG A 1 294 ? 18.564 -41.016 17.702 1.00 48.88 294 ARG A CA 1
ATOM 2282 C C . ARG A 1 294 ? 19.298 -39.923 16.916 1.00 48.88 294 ARG A C 1
ATOM 2284 O O . ARG A 1 294 ? 19.367 -39.948 15.704 1.00 48.88 294 ARG A O 1
ATOM 2291 N N . GLY A 1 295 ? 20.012 -38.996 17.552 1.00 50.47 295 GLY A N 1
ATOM 2292 C CA . GLY A 1 295 ? 20.366 -38.850 18.961 1.00 50.47 295 GLY A CA 1
ATOM 2293 C C . GLY A 1 295 ? 21.635 -37.999 19.118 1.00 50.47 295 GLY A C 1
ATOM 2294 O O . GLY A 1 295 ? 22.379 -37.842 18.161 1.00 50.47 295 GLY A O 1
ATOM 2295 N N . LYS A 1 296 ? 21.860 -37.524 20.355 1.00 53.03 296 LYS A N 1
ATOM 2296 C CA . LYS A 1 296 ? 23.151 -37.190 21.008 1.00 53.03 296 LYS A CA 1
ATOM 2297 C C . LYS A 1 296 ? 24.100 -36.271 20.209 1.00 53.03 296 LYS A C 1
ATOM 2299 O O . LYS A 1 296 ? 24.691 -36.656 19.218 1.00 53.03 296 LYS A O 1
ATOM 2304 N N . GLY A 1 297 ? 24.335 -35.036 20.641 1.00 52.81 297 GLY A N 1
ATOM 2305 C CA . GLY A 1 297 ? 25.083 -34.749 21.865 1.00 52.81 297 GLY A CA 1
ATOM 2306 C C . GLY A 1 297 ? 26.588 -34.888 21.614 1.00 52.81 297 GLY A C 1
ATOM 230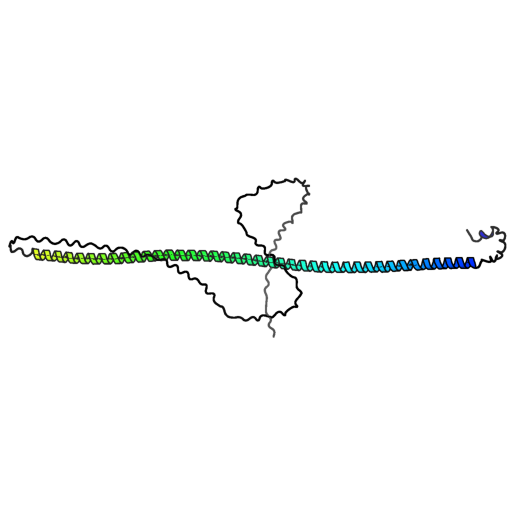7 O O . GLY A 1 297 ? 27.093 -36.005 21.561 1.00 52.81 297 GLY A O 1
ATOM 2308 N N . LYS A 1 298 ? 27.307 -33.765 21.499 1.00 58.41 298 LYS A N 1
ATOM 2309 C CA . LYS A 1 298 ? 28.761 -33.733 21.697 1.00 58.41 298 LYS A CA 1
ATOM 2310 C C . LYS A 1 298 ? 29.223 -32.349 22.147 1.00 58.41 298 LYS A C 1
ATOM 2312 O O . LYS A 1 298 ? 29.181 -31.387 21.391 1.00 58.41 298 LYS A O 1
ATOM 2317 N N . GLN A 1 299 ? 29.631 -32.300 23.411 1.00 59.94 299 GLN A N 1
ATOM 2318 C CA . GLN A 1 299 ? 30.526 -31.297 23.972 1.00 59.94 299 GLN A CA 1
ATOM 2319 C C . GLN A 1 299 ? 31.948 -31.550 23.457 1.00 59.94 299 GLN A C 1
ATOM 2321 O O . GLN A 1 299 ? 32.364 -32.704 23.398 1.00 59.94 299 GLN A O 1
ATOM 2326 N N . HIS A 1 300 ? 32.670 -30.480 23.146 1.00 57.59 300 HIS A N 1
ATOM 2327 C CA . HIS A 1 300 ? 34.133 -30.341 23.127 1.00 57.59 300 HIS A CA 1
ATOM 2328 C C . HIS A 1 300 ? 34.396 -28.828 23.107 1.00 57.59 300 HIS A C 1
ATOM 2330 O O . HIS A 1 300 ? 33.655 -28.112 22.441 1.00 57.59 300 HIS A O 1
ATOM 2336 N N . SER A 1 301 ? 35.399 -28.252 23.749 1.00 62.09 301 SER A N 1
ATOM 2337 C CA . SER A 1 301 ? 36.289 -28.622 24.850 1.00 62.09 301 SER A CA 1
ATOM 2338 C C . SER A 1 301 ? 36.802 -27.291 25.397 1.00 62.09 301 SER A C 1
ATOM 2340 O O . SER A 1 301 ? 36.861 -26.332 24.593 1.00 62.09 301 SER A O 1
#